Protein AF-A0A921MCL2-F1 (afdb_monomer_lite)

Sequence (283 aa):
MIARWPIHPRPIPGEALTSWLHRIADGYGITVDDLAFDIGYSLDGDADLDLAPPEGLIEQLAIRTGVSSDRIHGMSISGYTPWLLDDVEPGPDAFSTYVRQLTVLLPERNRRRRTVSSWRAWVPTAAVRHHRACPQCVRDSASPHPYLVVWSLPLMLSCPVHHCWLEHHDGPPGHYYAWRDPSSGPEIQRASLAIRRMDDRTWQALTAGVVDLPRHRIHAGTWFRLLRTVVDELGATMSECGAAQRLTREVWQRAGWLCCKDWRQSEVGCRSAPIRRLLRNGG

pLDDT: mean 83.38, std 16.29, range [31.81, 97.75]

Radius of gyration: 20.8 Å; chains: 1; bounding box: 45×36×76 Å

Foldseek 3Di:
DQEADPAQDDDDQQFALLLRLQVSQVVVVHHSQVVQVVLPDHDDPPDPSQAPNPPCSLVSNCVRHVDDSLRSLLNHNQSCPPQQWVHSWDDQCRVVVLQQPDADQAPSVLADDDTDPRATRQQADPVPFFQWDQPVQPVVDDALTTFGSCSSGPQAQADLVPQFGTFTADDDRSDGDGTPCCPPDPDGHHDDPVRNVSRNQLSCCSRVQWGDDPVDIDGSSVSSNVVSNVLSLLLDDCSSSVVSSVVSQVVCVVVVAHDPVVVPPDPDDHPCPVVNVVSVNHD

Structure (mmCIF, N/CA/C/O backbone):
data_AF-A0A921MCL2-F1
#
_entry.id   AF-A0A921MCL2-F1
#
loop_
_atom_site.group_PDB
_atom_site.id
_atom_site.type_symbol
_atom_site.label_atom_id
_atom_site.label_alt_id
_atom_site.label_comp_id
_atom_site.label_asym_id
_atom_site.label_entity_id
_atom_site.label_seq_id
_atom_site.pdbx_PDB_ins_code
_atom_site.Cartn_x
_atom_site.Cartn_y
_atom_site.Cartn_z
_atom_site.occupancy
_atom_site.B_iso_or_equiv
_atom_site.auth_seq_id
_atom_site.auth_comp_id
_atom_site.auth_asym_id
_atom_site.auth_atom_id
_atom_site.pdbx_PDB_model_num
ATOM 1 N N . MET A 1 1 ? 7.096 5.517 -34.891 1.00 50.97 1 MET A N 1
ATOM 2 C CA . MET A 1 1 ? 6.755 4.279 -34.158 1.00 50.97 1 MET A CA 1
ATOM 3 C C . MET A 1 1 ? 7.403 4.371 -32.794 1.00 50.97 1 MET A C 1
ATOM 5 O O . MET A 1 1 ? 8.622 4.450 -32.744 1.00 50.97 1 MET A O 1
ATOM 9 N N . ILE A 1 2 ? 6.621 4.425 -31.715 1.00 65.94 2 ILE A N 1
ATOM 10 C CA . ILE A 1 2 ? 7.183 4.322 -30.364 1.00 65.94 2 ILE A CA 1
ATOM 11 C C . ILE A 1 2 ? 7.495 2.840 -30.156 1.00 65.94 2 ILE A C 1
ATOM 13 O O . ILE A 1 2 ? 6.587 2.013 -30.110 1.00 65.94 2 ILE A O 1
ATOM 17 N N . ALA A 1 3 ? 8.781 2.491 -30.153 1.00 84.56 3 ALA A N 1
ATOM 18 C CA . ALA A 1 3 ? 9.209 1.121 -29.902 1.00 84.56 3 ALA A CA 1
ATOM 19 C C . ALA A 1 3 ? 8.937 0.752 -28.437 1.00 84.56 3 ALA A C 1
ATOM 21 O O . ALA A 1 3 ? 8.917 1.620 -27.568 1.00 84.56 3 ALA A O 1
ATOM 22 N N . ARG A 1 4 ? 8.741 -0.531 -28.143 1.00 92.62 4 ARG A N 1
ATOM 23 C CA . ARG A 1 4 ? 8.785 -0.990 -26.752 1.00 92.62 4 ARG A CA 1
ATOM 24 C C . ARG A 1 4 ? 10.233 -1.020 -26.279 1.00 92.62 4 ARG A C 1
ATOM 26 O O . ARG A 1 4 ? 11.137 -1.257 -27.081 1.00 92.62 4 ARG A O 1
ATOM 33 N N . TRP A 1 5 ? 10.440 -0.809 -24.988 1.00 94.56 5 TRP A N 1
ATOM 34 C CA . TRP A 1 5 ? 11.722 -1.068 -24.344 1.00 94.56 5 TRP A CA 1
ATOM 35 C C . TRP A 1 5 ? 12.113 -2.539 -24.555 1.00 94.56 5 TRP A C 1
ATOM 37 O O . TRP A 1 5 ? 11.278 -3.404 -24.317 1.00 94.56 5 TRP A O 1
ATOM 47 N N . PRO A 1 6 ? 13.325 -2.880 -25.024 1.00 92.62 6 PRO A N 1
ATOM 48 C CA . PRO A 1 6 ? 13.706 -4.283 -25.230 1.00 92.62 6 PRO A CA 1
ATOM 49 C C . PRO A 1 6 ? 13.736 -5.114 -23.939 1.00 92.62 6 PRO A C 1
ATOM 51 O O . PRO A 1 6 ? 13.285 -6.256 -23.915 1.00 92.62 6 PRO A O 1
ATOM 54 N N . ILE A 1 7 ? 14.233 -4.519 -22.857 1.00 93.56 7 ILE A N 1
ATOM 55 C CA . ILE A 1 7 ? 14.335 -5.101 -21.520 1.00 93.56 7 ILE A CA 1
ATOM 56 C C . ILE A 1 7 ? 13.265 -4.454 -20.637 1.00 93.56 7 ILE A C 1
ATOM 58 O O . ILE A 1 7 ? 13.282 -3.252 -20.392 1.00 93.56 7 ILE A O 1
ATOM 62 N N . HIS A 1 8 ? 12.288 -5.246 -20.206 1.00 94.56 8 HIS A N 1
ATOM 63 C CA . HIS A 1 8 ? 11.255 -4.835 -19.253 1.00 94.56 8 HIS A CA 1
ATOM 64 C C . HIS A 1 8 ? 10.727 -6.088 -18.534 1.00 94.56 8 HIS A C 1
ATOM 66 O O . HIS A 1 8 ? 9.849 -6.783 -19.055 1.00 94.56 8 HIS A O 1
ATOM 72 N N . PRO A 1 9 ? 11.278 -6.461 -17.365 1.00 94.25 9 PRO A N 1
ATOM 73 C CA . PRO A 1 9 ? 10.769 -7.607 -16.621 1.00 94.25 9 PRO A CA 1
ATOM 74 C C . PRO A 1 9 ? 9.280 -7.437 -16.292 1.00 94.25 9 PRO A C 1
ATOM 76 O O . PRO A 1 9 ? 8.793 -6.326 -16.087 1.00 94.25 9 PRO A O 1
ATOM 79 N N . ARG A 1 10 ? 8.534 -8.545 -16.213 1.00 95.25 10 ARG A N 1
ATOM 80 C CA . ARG A 1 10 ? 7.111 -8.485 -15.843 1.00 95.25 10 ARG A CA 1
ATOM 81 C C . ARG A 1 10 ? 6.944 -7.990 -14.394 1.00 95.25 10 ARG A C 1
ATOM 83 O O . ARG A 1 10 ? 7.690 -8.463 -13.526 1.00 95.25 10 ARG A O 1
ATOM 90 N N . PRO A 1 11 ? 5.943 -7.131 -14.115 1.00 95.81 11 PRO A N 1
ATOM 91 C CA . PRO A 1 11 ? 5.619 -6.737 -12.749 1.00 95.81 11 PRO A CA 1
ATOM 92 C C . PRO A 1 11 ? 5.170 -7.924 -11.895 1.00 95.81 11 PRO A C 1
ATOM 94 O O . PRO A 1 11 ? 4.303 -8.709 -12.303 1.00 95.81 11 PRO A O 1
ATOM 97 N N . ILE A 1 12 ? 5.685 -8.013 -10.675 1.00 93.38 12 ILE A N 1
ATOM 98 C CA . ILE A 1 12 ? 5.298 -9.014 -9.675 1.00 93.38 12 ILE A CA 1
ATOM 99 C C . ILE A 1 12 ? 3.954 -8.607 -9.028 1.00 93.38 12 ILE A C 1
ATOM 101 O O . ILE A 1 12 ? 3.648 -7.420 -8.916 1.00 93.38 12 ILE A O 1
ATOM 105 N N . PRO A 1 13 ? 3.062 -9.550 -8.650 1.00 91.69 13 PRO A N 1
ATOM 106 C CA . PRO A 1 13 ? 1.820 -9.228 -7.937 1.00 91.69 13 PRO A CA 1
ATOM 107 C C . PRO A 1 13 ? 2.036 -8.372 -6.683 1.00 91.69 13 PRO A C 1
ATOM 109 O O . PRO A 1 13 ? 2.686 -8.809 -5.741 1.00 91.69 13 PRO A O 1
ATOM 112 N N . GLY A 1 14 ? 1.458 -7.166 -6.688 1.00 91.81 14 GLY A N 1
ATOM 113 C CA . GLY A 1 14 ? 1.555 -6.187 -5.601 1.00 91.81 14 GLY A CA 1
ATOM 114 C C . GLY A 1 14 ? 2.895 -5.456 -5.508 1.00 91.81 14 GLY A C 1
ATOM 115 O O . GLY A 1 14 ? 3.131 -4.788 -4.505 1.00 91.81 14 GLY A O 1
ATOM 116 N N . GLU A 1 15 ? 3.774 -5.607 -6.502 1.00 94.81 15 GLU A N 1
ATOM 117 C CA . GLU A 1 15 ? 5.038 -4.871 -6.585 1.00 94.81 15 GLU A CA 1
ATOM 118 C C . GLU A 1 15 ? 4.795 -3.361 -6.597 1.00 94.81 15 GLU A C 1
ATOM 120 O O . GLU A 1 15 ? 3.836 -2.892 -7.205 1.00 94.81 15 GLU A O 1
ATOM 125 N N . ALA A 1 16 ? 5.655 -2.619 -5.907 1.00 95.38 16 ALA A N 1
ATOM 126 C CA . ALA A 1 16 ? 5.655 -1.165 -5.920 1.00 95.38 16 ALA A CA 1
ATOM 127 C C . ALA A 1 16 ? 6.149 -0.626 -7.270 1.00 95.38 16 ALA A C 1
ATOM 129 O O . ALA A 1 16 ? 7.005 -1.242 -7.916 1.00 95.38 16 ALA A O 1
ATOM 130 N N . LEU A 1 17 ? 5.631 0.529 -7.692 1.00 95.94 17 LEU A N 1
ATOM 131 C CA . LEU A 1 17 ? 5.990 1.132 -8.972 1.00 95.94 17 LEU A CA 1
ATOM 132 C C . LEU A 1 17 ? 7.488 1.440 -9.037 1.00 95.94 17 LEU A C 1
ATOM 134 O O . LEU A 1 17 ? 8.147 1.038 -9.996 1.00 95.94 17 LEU A O 1
ATOM 138 N N . THR A 1 18 ? 8.041 2.065 -7.997 1.00 93.69 18 THR A N 1
ATOM 139 C CA . THR A 1 18 ? 9.481 2.361 -7.911 1.00 93.69 18 THR A CA 1
ATOM 140 C C . THR A 1 18 ? 10.325 1.091 -7.996 1.00 93.69 18 THR A C 1
ATOM 142 O O . THR A 1 18 ? 11.309 1.046 -8.729 1.00 93.69 18 THR A O 1
ATOM 145 N N . SER A 1 19 ? 9.914 0.022 -7.306 1.00 94.44 19 SER A N 1
ATOM 146 C CA . SER A 1 19 ? 10.619 -1.264 -7.294 1.00 94.44 19 SER A CA 1
ATOM 147 C C . SER A 1 19 ? 10.692 -1.893 -8.682 1.00 94.44 19 SER A C 1
ATOM 149 O O . SER A 1 19 ? 11.757 -2.350 -9.103 1.00 94.44 19 SER A O 1
ATOM 151 N N . TRP A 1 20 ? 9.586 -1.868 -9.425 1.00 96.00 20 TRP A N 1
ATOM 152 C CA . TRP A 1 20 ? 9.563 -2.369 -10.793 1.00 96.00 20 TRP A CA 1
ATOM 153 C C . TRP A 1 20 ? 10.397 -1.509 -11.744 1.00 96.00 20 TRP A C 1
ATOM 155 O O . TRP A 1 20 ? 11.153 -2.056 -12.548 1.00 96.00 20 TRP A O 1
ATOM 165 N N . LEU A 1 21 ? 10.319 -0.179 -11.623 1.00 95.00 21 LEU A N 1
ATOM 166 C CA . LEU A 1 21 ? 11.136 0.737 -12.421 1.00 95.00 21 LEU A CA 1
ATOM 167 C C . LEU A 1 21 ? 12.629 0.544 -12.146 1.00 95.00 21 LEU A C 1
ATOM 169 O O . LEU A 1 21 ? 13.407 0.492 -13.093 1.00 95.00 21 LEU A O 1
ATOM 173 N N . HIS A 1 22 ? 13.030 0.331 -10.891 1.00 93.88 22 HIS A N 1
ATOM 174 C CA . HIS A 1 22 ? 14.411 -0.011 -10.551 1.00 93.88 22 HIS A CA 1
ATOM 175 C C . HIS A 1 22 ? 14.874 -1.306 -11.224 1.00 93.88 22 HIS A C 1
ATOM 177 O O . HIS A 1 22 ? 15.982 -1.348 -11.747 1.00 93.88 22 HIS A O 1
ATOM 183 N N . ARG A 1 23 ? 14.032 -2.345 -11.279 1.00 94.38 23 ARG A N 1
ATOM 184 C CA . ARG A 1 23 ? 14.361 -3.600 -11.984 1.00 94.38 23 ARG A CA 1
ATOM 185 C C . ARG A 1 23 ? 14.471 -3.426 -13.500 1.00 94.38 23 ARG A C 1
ATOM 187 O O . ARG A 1 23 ? 15.236 -4.146 -14.135 1.00 94.38 23 ARG A O 1
ATOM 194 N N . ILE A 1 24 ? 13.701 -2.513 -14.094 1.00 95.31 24 ILE A N 1
ATOM 195 C CA . ILE A 1 24 ? 13.864 -2.154 -15.510 1.00 95.31 24 ILE A CA 1
ATOM 196 C C . ILE A 1 24 ? 15.189 -1.408 -15.698 1.00 95.31 24 ILE A C 1
ATOM 198 O O . ILE A 1 24 ? 15.962 -1.775 -16.578 1.00 95.31 24 ILE A O 1
ATOM 202 N N . ALA A 1 25 ? 15.452 -0.398 -14.866 1.00 94.50 25 ALA A N 1
ATOM 203 C CA . ALA A 1 25 ? 16.621 0.475 -14.961 1.00 94.50 25 ALA A CA 1
ATOM 204 C C . ALA A 1 25 ? 17.929 -0.313 -14.803 1.00 94.50 25 ALA A C 1
ATOM 206 O O . ALA A 1 25 ? 18.846 -0.160 -15.609 1.00 94.50 25 ALA A O 1
ATOM 207 N N . ASP A 1 26 ? 17.957 -1.239 -13.842 1.00 93.88 26 ASP A N 1
ATOM 208 C CA . ASP A 1 26 ? 19.056 -2.181 -13.618 1.00 93.88 26 ASP A CA 1
ATOM 209 C C . ASP A 1 26 ? 19.367 -3.013 -14.873 1.00 93.88 26 ASP A C 1
ATOM 211 O O . ASP A 1 26 ? 20.523 -3.141 -15.267 1.00 93.88 26 ASP A O 1
ATOM 215 N N . GLY A 1 27 ? 18.334 -3.465 -15.595 1.00 94.19 27 GLY A N 1
ATOM 216 C CA . GLY A 1 27 ? 18.492 -4.190 -16.858 1.00 94.19 27 GLY A CA 1
ATOM 217 C C . GLY A 1 27 ? 19.184 -3.394 -17.974 1.00 94.19 27 GLY A C 1
ATOM 218 O O . GLY A 1 27 ? 19.727 -3.997 -18.899 1.00 94.19 27 GLY A O 1
ATOM 219 N N . TYR A 1 28 ? 19.191 -2.062 -17.887 1.00 95.06 28 TYR A N 1
ATOM 220 C CA . TYR A 1 28 ? 19.900 -1.169 -18.809 1.00 95.06 28 TYR A CA 1
ATOM 221 C C . TYR A 1 28 ? 21.177 -0.560 -18.217 1.00 95.06 28 TYR A C 1
ATOM 223 O O . TYR A 1 28 ? 21.919 0.092 -18.950 1.00 95.06 28 TYR A O 1
ATOM 231 N N . GLY A 1 29 ? 21.444 -0.745 -16.920 1.00 94.94 29 GLY A N 1
ATOM 232 C CA . GLY A 1 29 ? 22.536 -0.066 -16.220 1.00 94.94 29 GLY A CA 1
ATOM 233 C C . GLY A 1 29 ? 22.344 1.452 -1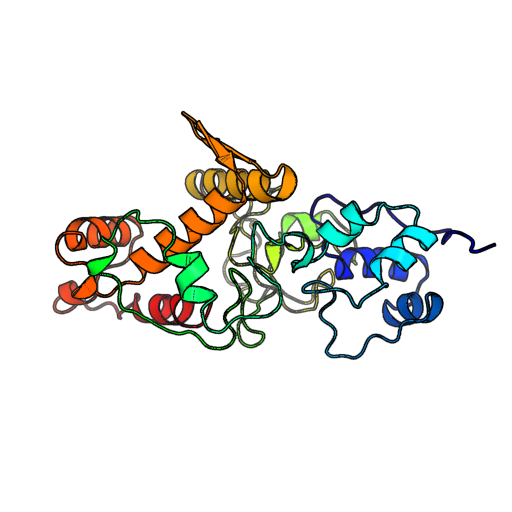6.102 1.00 94.94 29 GLY A C 1
ATOM 234 O O . GLY A 1 29 ? 23.328 2.188 -16.127 1.00 94.94 29 GLY A O 1
ATOM 235 N N . ILE A 1 30 ? 21.094 1.917 -16.011 1.00 95.06 30 ILE A N 1
ATOM 236 C CA . ILE A 1 30 ? 20.725 3.339 -15.876 1.00 95.06 30 ILE A CA 1
ATOM 237 C C . ILE A 1 30 ? 19.901 3.570 -14.605 1.00 95.06 30 ILE A C 1
ATOM 239 O O . ILE A 1 30 ? 19.614 2.633 -13.857 1.00 95.06 30 ILE A O 1
ATOM 243 N N . THR A 1 31 ? 19.513 4.816 -14.344 1.00 92.75 31 THR A N 1
ATOM 244 C CA . THR A 1 31 ? 18.659 5.176 -13.205 1.00 92.75 31 THR A CA 1
ATOM 245 C C . THR A 1 31 ? 17.171 5.218 -13.576 1.00 92.75 31 THR A C 1
ATOM 247 O O . THR A 1 31 ? 16.788 5.185 -14.747 1.00 92.75 31 THR A O 1
ATOM 250 N N . VAL A 1 32 ? 16.301 5.293 -12.564 1.00 92.25 32 VAL A N 1
ATOM 251 C CA . VAL A 1 32 ? 14.858 5.510 -12.779 1.00 92.25 32 VAL A CA 1
ATOM 252 C C . VAL A 1 32 ? 14.596 6.893 -13.382 1.00 92.25 32 VAL A C 1
ATOM 254 O O . VAL A 1 32 ? 13.700 7.019 -14.214 1.00 92.25 32 VAL A O 1
ATOM 257 N N . ASP A 1 33 ? 15.406 7.894 -13.036 1.00 92.44 33 ASP A N 1
ATOM 258 C CA . ASP A 1 33 ? 15.309 9.238 -13.610 1.00 92.44 33 ASP A CA 1
ATOM 259 C C . ASP A 1 33 ? 15.627 9.223 -15.110 1.00 92.44 33 ASP A C 1
ATOM 261 O O . ASP A 1 33 ? 14.908 9.839 -15.894 1.00 92.44 33 ASP A O 1
ATOM 265 N N . ASP A 1 34 ? 16.628 8.442 -15.534 1.00 94.12 34 ASP A N 1
ATOM 266 C CA . ASP A 1 34 ? 16.947 8.257 -16.956 1.00 94.12 34 ASP A CA 1
ATOM 267 C C . ASP A 1 34 ? 15.787 7.590 -17.716 1.00 94.12 34 ASP A C 1
ATOM 269 O O . ASP A 1 34 ? 15.444 8.003 -18.827 1.00 94.12 34 ASP A O 1
ATOM 273 N N . LEU A 1 35 ? 15.144 6.577 -17.114 1.00 93.94 35 LEU A N 1
ATOM 274 C CA . LEU A 1 35 ? 13.952 5.945 -17.692 1.00 93.94 35 LEU A CA 1
ATOM 275 C C . LEU A 1 35 ? 12.785 6.925 -17.810 1.00 93.94 35 LEU A C 1
ATOM 277 O O . LEU A 1 35 ? 12.101 6.930 -18.833 1.00 93.94 35 LEU A O 1
ATOM 281 N N . ALA A 1 36 ? 12.537 7.724 -16.771 1.00 93.62 36 ALA A N 1
ATOM 282 C CA . ALA A 1 36 ? 11.481 8.729 -16.775 1.00 93.62 36 ALA A CA 1
ATOM 283 C C . ALA A 1 36 ? 11.745 9.795 -17.847 1.00 93.62 36 ALA A C 1
ATOM 285 O O . ALA A 1 36 ? 10.837 10.154 -18.600 1.00 93.62 36 ALA A O 1
ATOM 286 N N . PHE A 1 37 ? 13.000 10.224 -17.986 1.00 93.38 37 PHE A N 1
ATOM 287 C CA . PHE A 1 37 ? 13.411 11.195 -18.992 1.00 93.38 37 PHE A CA 1
ATOM 288 C C . PHE A 1 37 ? 13.179 10.689 -20.423 1.00 93.38 37 PHE A C 1
ATOM 290 O O . PHE A 1 37 ? 12.660 11.434 -21.255 1.00 93.38 37 PHE A O 1
ATOM 297 N N . ASP A 1 38 ? 13.467 9.412 -20.707 1.00 92.19 38 ASP A N 1
ATOM 298 C CA . ASP A 1 38 ? 13.208 8.778 -22.016 1.00 92.19 38 ASP A CA 1
ATOM 299 C C . ASP A 1 38 ? 11.723 8.817 -22.426 1.00 92.19 38 ASP A C 1
ATOM 301 O O . ASP A 1 38 ? 11.401 8.851 -23.616 1.00 92.19 38 ASP A O 1
ATOM 305 N N . ILE A 1 39 ? 10.810 8.863 -21.453 1.00 92.81 39 ILE A N 1
ATOM 306 C CA . ILE A 1 39 ? 9.362 8.977 -21.686 1.00 92.81 39 ILE A CA 1
ATOM 307 C C . ILE A 1 39 ? 8.816 10.393 -21.479 1.00 92.81 39 ILE A C 1
ATOM 309 O O . ILE A 1 39 ? 7.600 10.581 -21.465 1.00 92.81 39 ILE A O 1
ATOM 313 N N . GLY A 1 40 ? 9.698 11.391 -21.373 1.00 91.56 40 GLY A N 1
ATOM 314 C CA . GLY A 1 40 ? 9.339 12.808 -21.308 1.00 91.56 40 GLY A CA 1
ATOM 315 C C . GLY A 1 40 ? 8.973 13.320 -19.914 1.00 91.56 40 GLY A C 1
ATOM 316 O O . GLY A 1 40 ? 8.354 14.377 -19.810 1.00 91.56 40 GLY A O 1
ATOM 317 N N . TYR A 1 41 ? 9.347 12.601 -18.856 1.00 92.00 41 TYR A N 1
ATOM 318 C CA . TYR A 1 41 ? 9.112 12.995 -17.469 1.00 92.00 41 TYR A CA 1
ATOM 319 C C . TYR A 1 41 ? 10.419 13.385 -16.784 1.00 92.00 41 TYR A C 1
ATOM 321 O O . TYR A 1 41 ? 11.448 12.743 -16.957 1.00 92.00 41 TYR A O 1
ATOM 329 N N . SER A 1 42 ? 10.360 14.422 -15.956 1.00 88.56 42 SER A N 1
ATOM 330 C CA . SER A 1 42 ? 11.407 14.724 -14.984 1.00 88.56 42 SER A CA 1
ATOM 331 C C . SER A 1 42 ? 10.828 14.425 -13.615 1.00 88.56 42 SER A C 1
ATOM 333 O O . SER A 1 42 ? 9.891 15.105 -13.202 1.00 88.56 42 SER A O 1
ATOM 335 N N . LEU A 1 43 ? 11.356 13.409 -12.939 1.00 84.75 43 LEU A N 1
ATOM 336 C CA . LEU A 1 43 ? 10.992 13.144 -11.555 1.00 84.75 43 LEU A CA 1
ATOM 337 C C . LEU A 1 43 ? 11.672 14.202 -10.689 1.00 84.75 43 LEU A C 1
ATOM 339 O O . LEU A 1 43 ? 12.895 14.317 -10.648 1.00 84.75 43 LEU A O 1
ATOM 343 N N . ASP A 1 44 ? 10.873 15.041 -10.055 1.00 76.19 44 ASP A N 1
ATOM 344 C CA . ASP A 1 44 ? 11.311 15.872 -8.952 1.00 76.19 44 ASP A CA 1
ATOM 345 C C . ASP A 1 44 ? 11.587 14.994 -7.723 1.00 76.19 44 ASP A C 1
ATOM 347 O O . ASP A 1 44 ? 10.953 13.961 -7.516 1.00 76.19 44 ASP A O 1
ATOM 351 N N . GLY A 1 45 ? 12.543 15.397 -6.880 1.00 67.56 45 GLY A N 1
ATOM 352 C CA . GLY A 1 45 ? 12.938 14.618 -5.695 1.00 67.56 45 GLY A CA 1
ATOM 353 C C . GLY A 1 45 ? 11.813 14.391 -4.673 1.00 67.56 45 GLY A C 1
ATOM 354 O O . GLY A 1 45 ? 11.957 13.545 -3.793 1.00 67.56 45 GLY A O 1
ATOM 355 N N . ASP A 1 46 ? 10.700 15.118 -4.806 1.00 68.44 46 ASP A N 1
ATOM 356 C CA . ASP A 1 46 ? 9.508 15.008 -3.964 1.00 68.44 46 ASP A CA 1
ATOM 357 C C . ASP A 1 46 ? 8.423 14.080 -4.560 1.00 68.44 46 ASP A C 1
ATOM 359 O O . ASP A 1 46 ? 7.427 13.795 -3.887 1.00 68.44 46 ASP A O 1
ATOM 363 N N . ALA A 1 47 ? 8.593 13.578 -5.793 1.00 80.81 47 ALA A N 1
ATOM 364 C CA . ALA A 1 47 ? 7.629 12.686 -6.438 1.00 80.81 47 ALA A CA 1
ATOM 365 C C . ALA A 1 47 ? 7.630 11.287 -5.806 1.00 80.81 47 ALA A C 1
ATOM 367 O O . ALA A 1 47 ? 8.449 10.419 -6.115 1.00 80.81 47 ALA A O 1
ATOM 368 N N . ASP A 1 48 ? 6.642 11.029 -4.954 1.00 89.12 48 ASP A N 1
ATOM 369 C CA . ASP A 1 48 ? 6.383 9.700 -4.406 1.00 89.12 48 ASP A CA 1
ATOM 370 C C . ASP A 1 48 ? 5.573 8.857 -5.407 1.00 89.12 48 ASP A C 1
ATOM 372 O O . ASP A 1 48 ? 4.344 8.770 -5.333 1.00 89.12 48 ASP A O 1
ATOM 376 N N . LEU A 1 49 ? 6.279 8.227 -6.355 1.00 92.75 49 LEU A N 1
ATOM 377 C CA . LEU A 1 49 ? 5.690 7.347 -7.375 1.00 92.75 49 LEU A CA 1
ATOM 378 C C . LEU A 1 49 ? 4.886 6.183 -6.780 1.00 92.75 49 LEU A C 1
ATOM 380 O O . LEU A 1 49 ? 3.930 5.712 -7.398 1.00 92.75 49 LEU A O 1
ATOM 384 N N . ASP A 1 50 ? 5.253 5.718 -5.585 1.00 93.00 50 ASP A N 1
ATOM 385 C CA . ASP A 1 50 ? 4.524 4.650 -4.903 1.00 93.00 50 ASP A CA 1
ATOM 386 C C . ASP A 1 50 ? 3.259 5.169 -4.216 1.00 93.00 50 ASP A C 1
ATOM 388 O O . ASP A 1 50 ? 2.345 4.386 -3.970 1.00 93.00 50 ASP A O 1
ATOM 392 N N . LEU A 1 51 ? 3.157 6.471 -3.931 1.00 92.25 51 LEU A N 1
ATOM 393 C CA . LEU A 1 51 ? 1.923 7.097 -3.462 1.00 92.25 51 LEU A CA 1
ATOM 394 C C . LEU A 1 51 ? 0.982 7.411 -4.622 1.00 92.25 51 LEU A C 1
ATOM 396 O O . LEU A 1 51 ? -0.140 6.904 -4.648 1.00 92.25 51 LEU A O 1
ATOM 400 N N . ALA A 1 52 ? 1.427 8.253 -5.551 1.00 93.25 52 ALA A N 1
ATOM 401 C CA . ALA A 1 52 ? 0.619 8.757 -6.652 1.00 93.25 52 ALA A CA 1
ATOM 402 C C . ALA A 1 52 ? 1.525 9.146 -7.833 1.00 93.25 52 ALA A C 1
ATOM 404 O O . ALA A 1 52 ? 2.187 10.183 -7.780 1.00 93.25 52 ALA A O 1
ATOM 405 N N . PRO A 1 53 ? 1.570 8.327 -8.898 1.00 94.25 53 PRO A N 1
ATOM 406 C CA . PRO A 1 53 ? 2.345 8.635 -10.091 1.00 94.25 53 PRO A CA 1
ATOM 407 C C . PRO A 1 53 ? 1.851 9.934 -10.754 1.00 94.25 53 PRO A C 1
ATOM 409 O O . PRO A 1 53 ? 0.638 10.161 -10.781 1.00 94.25 53 PRO A O 1
ATOM 412 N N . PRO A 1 54 ? 2.749 10.758 -11.329 1.00 93.56 54 PRO A N 1
ATOM 413 C CA . PRO A 1 54 ? 2.372 11.921 -12.125 1.00 93.56 54 PRO A CA 1
ATOM 414 C C . PRO A 1 54 ? 1.379 11.588 -13.243 1.00 93.56 54 PRO A C 1
ATOM 416 O O . PRO A 1 54 ? 1.417 10.504 -13.833 1.00 93.56 54 PRO A O 1
ATOM 419 N N . GLU A 1 55 ? 0.517 12.550 -13.571 1.00 92.19 55 GLU A N 1
ATOM 420 C CA . GLU A 1 55 ? -0.479 12.403 -14.633 1.00 92.19 55 GLU A CA 1
ATOM 421 C C . GLU A 1 55 ? 0.179 12.018 -15.971 1.00 92.19 55 GLU A C 1
ATOM 423 O O . GLU A 1 55 ? 1.208 12.571 -16.372 1.00 92.19 55 GLU A O 1
ATOM 428 N N . GLY A 1 56 ? -0.397 11.033 -16.662 1.00 94.19 56 GLY A N 1
ATOM 429 C CA . GLY A 1 56 ? 0.104 10.528 -17.942 1.00 94.19 56 GLY A CA 1
ATOM 430 C C . GLY A 1 56 ? 1.275 9.534 -17.845 1.00 94.19 56 GLY A C 1
ATOM 431 O O . GLY A 1 56 ? 1.578 8.857 -18.834 1.00 94.19 56 GLY A O 1
ATOM 432 N N . LEU A 1 57 ? 1.955 9.427 -16.689 1.00 95.81 57 LEU A N 1
ATOM 433 C CA . LEU A 1 57 ? 3.154 8.586 -16.553 1.00 95.81 57 LEU A CA 1
ATOM 434 C C . LEU A 1 57 ? 2.808 7.108 -16.761 1.00 95.81 57 LEU A C 1
ATOM 436 O O . LEU A 1 57 ? 3.530 6.376 -17.439 1.00 95.81 57 LEU A O 1
ATOM 440 N N . ILE A 1 58 ? 1.677 6.673 -16.203 1.00 97.00 58 ILE A N 1
ATOM 441 C CA . ILE A 1 58 ? 1.180 5.298 -16.308 1.00 97.00 58 ILE A CA 1
ATOM 442 C C . ILE A 1 58 ? 0.914 4.931 -17.769 1.00 97.00 58 ILE A C 1
ATOM 444 O O . ILE A 1 58 ? 1.291 3.846 -18.210 1.00 97.00 58 ILE A O 1
ATOM 448 N N . GLU A 1 59 ? 0.304 5.833 -18.534 1.00 96.81 59 GLU A N 1
ATOM 449 C CA . GLU A 1 59 ? 0.002 5.644 -19.948 1.00 96.81 59 GLU A CA 1
ATOM 450 C C . GLU A 1 59 ? 1.285 5.512 -20.773 1.00 96.81 59 GLU A C 1
ATOM 452 O O . GLU A 1 59 ? 1.386 4.616 -21.615 1.00 96.81 59 GLU A O 1
ATOM 457 N N . GLN A 1 60 ? 2.297 6.345 -20.506 1.00 96.69 60 GLN A N 1
ATOM 458 C CA . GLN A 1 60 ? 3.588 6.227 -21.189 1.00 96.69 60 GLN A CA 1
ATOM 459 C C . GLN A 1 60 ? 4.307 4.922 -20.839 1.00 96.69 60 GLN A C 1
ATOM 461 O O . GLN A 1 60 ? 4.802 4.229 -21.734 1.00 96.69 60 GLN A O 1
ATOM 466 N N . LEU A 1 61 ? 4.310 4.526 -19.564 1.00 97.00 61 LEU A N 1
ATOM 467 C CA . LEU A 1 61 ? 4.867 3.240 -19.143 1.00 97.00 61 LEU A CA 1
ATOM 468 C C . LEU A 1 61 ? 4.126 2.069 -19.800 1.00 97.00 61 LEU A C 1
ATOM 470 O O . LEU A 1 61 ? 4.768 1.121 -20.264 1.00 97.00 61 LEU A O 1
ATOM 474 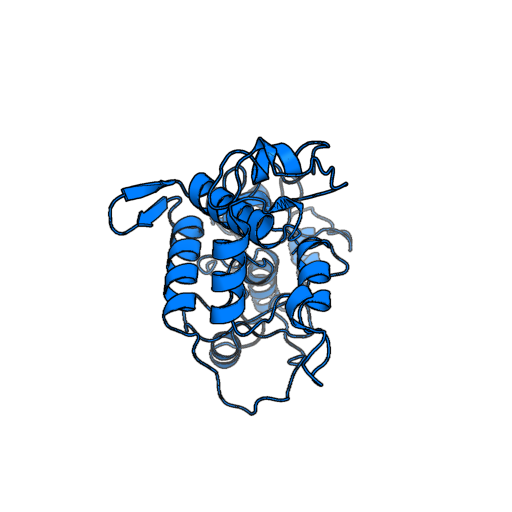N N . ALA A 1 62 ? 2.799 2.141 -19.919 1.00 97.31 62 ALA A N 1
ATOM 475 C CA . ALA A 1 62 ? 1.998 1.133 -20.606 1.00 97.31 62 ALA A CA 1
ATOM 476 C C . ALA A 1 62 ? 2.374 1.022 -22.092 1.00 97.31 62 ALA A C 1
ATOM 478 O O . ALA A 1 62 ? 2.540 -0.083 -22.613 1.00 97.31 62 ALA A O 1
ATOM 479 N N . ILE A 1 63 ? 2.598 2.153 -22.770 1.00 96.06 63 ILE A N 1
ATOM 480 C CA . ILE A 1 63 ? 3.055 2.185 -24.167 1.00 96.06 63 ILE A CA 1
ATOM 481 C C . ILE A 1 63 ? 4.444 1.543 -24.308 1.00 96.06 63 ILE A C 1
ATOM 483 O O . ILE A 1 63 ? 4.652 0.716 -25.204 1.00 96.06 63 ILE A O 1
ATOM 487 N N . ARG A 1 64 ? 5.396 1.886 -23.430 1.00 95.75 64 ARG A N 1
ATOM 488 C CA . ARG A 1 64 ? 6.792 1.419 -23.532 1.00 95.75 64 ARG A CA 1
ATOM 489 C C . ARG A 1 64 ? 6.996 -0.028 -23.115 1.00 95.75 64 ARG A C 1
ATOM 491 O O . ARG A 1 64 ? 7.897 -0.678 -23.641 1.00 95.75 64 ARG A O 1
ATOM 498 N N . THR A 1 65 ? 6.166 -0.547 -22.218 1.00 96.62 65 THR A N 1
ATOM 499 C CA . THR A 1 65 ? 6.324 -1.902 -21.662 1.00 96.62 65 THR A CA 1
ATOM 500 C C . THR A 1 65 ? 5.275 -2.891 -22.166 1.00 96.62 65 THR A C 1
ATOM 502 O O . THR A 1 65 ? 5.471 -4.100 -22.089 1.00 96.62 65 THR A O 1
ATOM 505 N N . GLY A 1 66 ? 4.146 -2.412 -22.694 1.00 96.25 66 GLY A N 1
ATOM 506 C CA . GLY A 1 66 ? 3.002 -3.251 -23.053 1.00 96.25 66 GLY A CA 1
ATOM 507 C C . GLY A 1 66 ? 2.240 -3.834 -21.855 1.00 96.25 66 GLY A C 1
ATOM 508 O O . GLY A 1 66 ? 1.352 -4.661 -22.062 1.00 96.25 66 GLY A O 1
ATOM 509 N N . VAL A 1 67 ? 2.574 -3.440 -20.622 1.00 97.62 67 VAL A N 1
ATOM 510 C CA . VAL A 1 67 ? 1.793 -3.748 -19.415 1.00 97.62 67 VAL A CA 1
ATOM 511 C C . VAL A 1 67 ? 0.560 -2.837 -19.389 1.00 97.62 67 VAL A C 1
ATOM 513 O O . VAL A 1 67 ? 0.650 -1.676 -19.771 1.00 97.62 67 VAL A O 1
ATOM 516 N N . SER A 1 68 ? -0.606 -3.342 -18.974 1.00 97.44 68 SER A N 1
ATOM 517 C CA . SER A 1 68 ? -1.828 -2.525 -18.947 1.00 97.44 68 SER A CA 1
ATOM 518 C C . SER A 1 68 ? -1.747 -1.389 -17.924 1.00 97.44 68 SER A C 1
ATOM 520 O O . SER A 1 68 ? -1.187 -1.569 -16.841 1.00 97.44 68 SER A O 1
ATOM 522 N N . SER A 1 69 ? -2.383 -0.253 -18.230 1.00 97.62 69 SER A N 1
ATOM 523 C CA . SER A 1 69 ? -2.480 0.881 -17.304 1.00 97.62 69 SER A CA 1
ATOM 524 C C . SER A 1 69 ? -3.067 0.468 -15.956 1.00 97.62 69 SER A C 1
ATOM 526 O O . SER A 1 69 ? -2.489 0.811 -14.938 1.00 97.62 69 SER A O 1
ATOM 528 N N . ASP A 1 70 ? -4.118 -0.362 -15.923 1.00 95.50 70 ASP A N 1
ATOM 529 C CA . ASP A 1 70 ? -4.703 -0.868 -14.667 1.00 95.50 70 ASP A CA 1
ATOM 530 C C . ASP A 1 70 ? -3.688 -1.624 -13.805 1.00 95.50 70 ASP A C 1
ATOM 532 O O . ASP A 1 70 ? -3.670 -1.512 -12.578 1.00 95.50 70 ASP A O 1
ATOM 536 N N . ARG A 1 71 ? -2.816 -2.408 -14.451 1.00 96.19 71 ARG A N 1
ATOM 537 C CA . ARG A 1 71 ? -1.793 -3.177 -13.750 1.00 96.19 71 ARG A CA 1
ATOM 538 C C . ARG A 1 71 ? -0.717 -2.263 -13.180 1.00 96.19 71 ARG A C 1
ATOM 540 O O . ARG A 1 71 ? -0.315 -2.494 -12.047 1.00 96.19 71 ARG A O 1
ATOM 547 N N . ILE A 1 72 ? -0.269 -1.271 -13.947 1.00 97.75 72 ILE A N 1
ATOM 548 C CA . ILE A 1 72 ? 0.729 -0.288 -13.502 1.00 97.75 72 ILE A CA 1
ATOM 549 C C . ILE A 1 72 ? 0.131 0.613 -12.414 1.00 97.75 72 ILE A C 1
ATOM 551 O O . ILE A 1 72 ? 0.780 0.873 -11.408 1.00 97.75 72 ILE A O 1
ATOM 555 N N . HIS A 1 73 ? -1.130 1.019 -12.558 1.00 95.62 73 HIS A N 1
ATOM 556 C CA . HIS A 1 73 ? -1.851 1.806 -11.564 1.00 95.62 73 HIS A CA 1
ATOM 557 C C . HIS A 1 73 ? -1.952 1.061 -10.228 1.00 95.62 73 HIS A C 1
ATOM 559 O O . HIS A 1 73 ? -1.667 1.637 -9.187 1.00 95.62 73 HIS A O 1
ATOM 565 N N . GLY A 1 74 ? -2.231 -0.248 -10.235 1.00 95.44 74 GLY A N 1
ATOM 566 C CA . GLY A 1 74 ? -2.239 -1.083 -9.023 1.00 95.44 74 GLY A CA 1
ATOM 567 C C . GLY A 1 74 ? -0.881 -1.260 -8.316 1.00 95.44 74 GLY A C 1
ATOM 568 O O . GLY A 1 74 ? -0.811 -1.964 -7.304 1.00 95.44 74 GLY A O 1
ATOM 569 N N . MET A 1 75 ? 0.196 -0.663 -8.840 1.00 96.50 75 MET A N 1
ATOM 570 C CA . MET A 1 75 ? 1.541 -0.668 -8.248 1.00 96.50 75 MET A CA 1
ATOM 571 C C . MET A 1 75 ? 1.815 0.582 -7.396 1.00 96.50 75 MET A C 1
ATOM 573 O O . MET A 1 75 ? 2.842 0.640 -6.721 1.00 96.50 75 MET A O 1
ATOM 577 N N . SER A 1 76 ? 0.892 1.548 -7.371 1.00 95.62 76 SER A N 1
ATOM 578 C CA . SER A 1 76 ? 0.896 2.690 -6.452 1.00 95.62 76 SER A CA 1
ATOM 579 C C . SER A 1 76 ? -0.268 2.619 -5.457 1.00 95.62 76 SER A C 1
ATOM 581 O O . SER A 1 76 ? -1.238 1.883 -5.642 1.00 95.62 76 SER A O 1
ATOM 583 N N . ILE A 1 77 ? -0.195 3.404 -4.381 1.00 94.38 77 ILE A N 1
ATOM 584 C CA . ILE A 1 77 ? -1.250 3.530 -3.370 1.00 94.38 77 ILE A CA 1
ATOM 585 C C . ILE A 1 77 ? -2.516 4.137 -3.991 1.00 94.38 77 ILE A C 1
ATOM 587 O O . ILE A 1 77 ? -3.611 3.647 -3.713 1.00 94.38 77 ILE A O 1
ATOM 591 N N . SER A 1 78 ? -2.382 5.136 -4.872 1.00 94.69 78 SER A N 1
ATOM 592 C CA . SER A 1 78 ? -3.497 5.708 -5.644 1.00 94.69 78 SER A CA 1
ATOM 593 C C . SER A 1 78 ? -4.260 4.649 -6.450 1.00 94.69 78 SER A C 1
ATOM 595 O O . SER A 1 78 ? -5.474 4.761 -6.616 1.00 94.69 78 SER A O 1
ATOM 597 N N . GLY A 1 79 ? -3.569 3.571 -6.842 1.00 94.56 79 GLY A N 1
ATOM 598 C CA . GLY A 1 79 ? -4.115 2.357 -7.445 1.00 94.56 79 GLY A CA 1
ATOM 599 C C . GLY A 1 79 ? -5.270 1.707 -6.694 1.00 94.56 79 GLY A C 1
ATOM 600 O O . GLY A 1 79 ? -6.087 1.009 -7.292 1.00 94.56 79 GLY A O 1
ATOM 601 N N . TYR A 1 80 ? -5.344 1.933 -5.382 1.00 93.56 80 TYR A N 1
ATOM 602 C CA . TYR A 1 80 ? -6.320 1.311 -4.494 1.00 93.56 80 TYR A CA 1
ATOM 603 C C . TYR A 1 80 ? -7.483 2.243 -4.115 1.00 93.56 80 TYR A C 1
ATOM 605 O O . TYR A 1 80 ? -8.318 1.872 -3.282 1.00 93.56 80 TYR A O 1
ATOM 613 N N . THR A 1 81 ? -7.576 3.432 -4.712 1.00 93.19 81 THR A N 1
ATOM 614 C CA . THR A 1 81 ? -8.745 4.323 -4.607 1.00 93.19 81 THR A CA 1
ATOM 615 C C . THR A 1 81 ? -9.936 3.747 -5.402 1.00 93.19 81 THR A C 1
ATOM 617 O O . THR A 1 81 ? -9.726 3.224 -6.495 1.00 93.19 81 THR A O 1
ATOM 620 N N . PRO A 1 82 ? -11.198 3.812 -4.912 1.00 91.50 82 PRO A N 1
ATOM 621 C CA . PRO A 1 82 ? -11.654 4.396 -3.644 1.00 91.50 82 PRO A CA 1
ATOM 622 C C . PRO A 1 82 ? -11.745 3.378 -2.482 1.00 91.50 82 PRO A C 1
ATOM 624 O O . PRO A 1 82 ? -12.432 3.585 -1.472 1.00 91.50 82 PRO A O 1
ATOM 627 N N . TRP A 1 83 ? -11.159 2.190 -2.641 1.00 91.50 83 TRP A N 1
ATOM 628 C CA . TRP A 1 83 ? -11.412 1.071 -1.733 1.00 91.50 83 TRP A CA 1
ATOM 629 C C . TRP A 1 83 ? -10.550 1.147 -0.479 1.00 91.50 83 TRP A C 1
ATOM 631 O O . TRP A 1 83 ? -11.092 1.091 0.629 1.00 91.50 83 TRP A O 1
ATOM 641 N N . LEU A 1 84 ? -9.236 1.301 -0.638 1.00 92.69 84 LEU A N 1
ATOM 642 C CA . LEU A 1 84 ? -8.305 1.450 0.477 1.00 92.69 84 LEU A CA 1
ATOM 643 C C . LEU A 1 84 ? -8.345 2.866 1.063 1.00 92.69 84 LEU A C 1
ATOM 645 O O . LEU A 1 84 ? -8.395 3.011 2.282 1.00 92.69 84 LEU A O 1
ATOM 649 N N . LEU A 1 85 ? -8.377 3.885 0.209 1.00 90.31 85 LEU A N 1
ATOM 650 C CA . LEU A 1 85 ? -8.503 5.307 0.541 1.00 90.31 85 LEU A CA 1
ATOM 651 C C . LEU A 1 85 ? -9.637 5.900 -0.297 1.00 90.31 85 LEU A C 1
ATOM 653 O O . LEU A 1 85 ? -9.849 5.435 -1.408 1.00 90.31 85 LEU A O 1
ATOM 657 N N . ASP A 1 86 ? -10.375 6.879 0.236 1.00 88.50 86 ASP A N 1
ATOM 658 C CA . ASP A 1 86 ? -11.442 7.558 -0.523 1.00 88.50 86 ASP A CA 1
ATOM 659 C C . ASP A 1 86 ? -10.863 8.420 -1.654 1.00 88.50 86 ASP A C 1
ATOM 661 O O . ASP A 1 86 ? -11.404 8.436 -2.755 1.00 88.50 86 ASP A O 1
ATOM 665 N N . ASP A 1 87 ? -9.752 9.100 -1.368 1.00 88.12 87 ASP A N 1
ATOM 666 C CA . ASP A 1 87 ? -8.991 9.946 -2.284 1.00 88.12 87 ASP A CA 1
ATOM 667 C C . ASP A 1 87 ? -7.518 9.953 -1.838 1.00 88.12 87 ASP A C 1
ATOM 669 O O . ASP A 1 87 ? -7.209 9.722 -0.659 1.00 88.12 87 ASP A O 1
ATOM 673 N N . VAL A 1 88 ? -6.612 10.185 -2.787 1.00 86.19 88 VAL A N 1
ATOM 674 C CA . VAL A 1 88 ? -5.192 10.426 -2.520 1.00 86.19 88 VAL A CA 1
ATOM 675 C C . VAL A 1 88 ? -5.039 11.745 -1.781 1.00 86.19 88 VAL A C 1
ATOM 677 O O . VAL A 1 88 ? -4.272 11.815 -0.819 1.00 86.19 88 VAL A O 1
ATOM 680 N N . GLU A 1 89 ? -5.781 12.778 -2.179 1.00 86.12 89 GLU A N 1
ATOM 681 C CA . GLU A 1 89 ? -5.693 14.081 -1.537 1.00 86.12 89 GLU A CA 1
ATOM 682 C C . GLU A 1 89 ? -6.575 14.154 -0.283 1.00 86.12 89 GLU A C 1
ATOM 684 O O . GLU A 1 89 ? -7.758 13.807 -0.303 1.00 86.12 89 GLU A O 1
ATOM 689 N N . PRO A 1 90 ? -6.016 14.576 0.865 1.00 80.81 90 PRO A N 1
ATOM 690 C CA . PRO A 1 90 ? -6.738 14.522 2.122 1.00 80.81 90 PRO A CA 1
ATOM 691 C C . PRO A 1 90 ? -7.805 15.620 2.194 1.00 80.81 90 PRO A C 1
ATOM 693 O O . PRO A 1 90 ? -7.499 16.809 2.280 1.00 80.81 90 PRO A O 1
ATOM 696 N N . GLY A 1 91 ? -9.074 15.217 2.251 1.00 82.25 91 GLY A N 1
ATOM 697 C CA . GLY A 1 91 ? -10.191 16.118 2.542 1.00 82.25 91 GLY A CA 1
ATOM 698 C C . GLY A 1 91 ? -10.295 16.499 4.032 1.00 82.25 91 GLY A C 1
ATOM 699 O O . GLY A 1 91 ? -9.859 15.737 4.902 1.00 82.25 91 GLY A O 1
ATOM 700 N N . PRO A 1 92 ? -10.937 17.636 4.374 1.00 80.44 92 PRO A N 1
ATOM 701 C CA . PRO A 1 92 ? -11.060 18.114 5.760 1.00 80.44 92 PRO A CA 1
ATOM 702 C C . PRO A 1 92 ? -11.803 17.132 6.683 1.00 80.44 92 PRO A C 1
ATOM 704 O O . PRO A 1 92 ? -11.491 17.034 7.871 1.00 80.44 92 PRO A O 1
ATOM 707 N N . ASP A 1 93 ? -12.738 16.362 6.122 1.00 84.69 93 ASP A N 1
ATOM 708 C CA . ASP A 1 93 ? -13.545 15.364 6.829 1.00 84.69 93 ASP A CA 1
ATOM 709 C C . ASP A 1 93 ? -13.157 13.914 6.492 1.00 84.69 93 ASP A C 1
ATOM 711 O O . ASP A 1 93 ? -13.859 12.980 6.888 1.00 84.69 93 ASP A O 1
ATOM 715 N N . ALA A 1 94 ? -12.029 13.683 5.806 1.00 87.00 94 ALA A N 1
ATOM 716 C CA . ALA A 1 94 ? -11.611 12.344 5.371 1.00 87.00 94 ALA A CA 1
ATOM 717 C C . ALA A 1 94 ? -11.526 11.353 6.547 1.00 87.00 94 ALA A C 1
ATOM 719 O O . ALA A 1 94 ? -12.014 10.228 6.476 1.00 87.00 94 ALA A O 1
ATOM 720 N N . PHE A 1 95 ? -10.996 11.795 7.693 1.00 88.00 95 PHE A N 1
ATOM 721 C CA . PHE A 1 95 ? -10.929 10.954 8.890 1.00 88.00 95 PHE A CA 1
ATOM 722 C C . PHE A 1 95 ? -12.315 10.523 9.383 1.00 88.00 95 PHE A C 1
ATOM 724 O O . PHE A 1 95 ? -12.545 9.355 9.698 1.00 88.00 95 PHE A O 1
ATOM 731 N N . SER A 1 96 ? -13.238 11.477 9.518 1.00 85.50 96 SER A N 1
ATOM 732 C CA . SER A 1 96 ? -14.546 11.211 10.114 1.00 85.50 96 SER A CA 1
ATOM 733 C C . SER A 1 96 ? -15.393 10.343 9.184 1.00 85.50 96 SER A C 1
ATOM 735 O O . SER A 1 96 ? -15.980 9.365 9.647 1.00 85.50 96 SER A O 1
ATOM 737 N N . THR A 1 97 ? -15.378 10.653 7.889 1.00 86.88 97 THR A N 1
ATOM 738 C CA . THR A 1 97 ? -16.103 9.930 6.841 1.00 86.88 97 THR A CA 1
ATOM 739 C C . THR A 1 97 ? -15.573 8.519 6.644 1.00 86.88 97 THR A C 1
ATOM 741 O O . THR A 1 97 ? -16.382 7.612 6.505 1.00 86.88 97 THR A O 1
ATOM 744 N N . TYR A 1 98 ? -14.266 8.281 6.726 1.00 90.56 98 TYR A N 1
ATOM 745 C CA . TYR A 1 98 ? -13.719 6.936 6.556 1.00 90.56 98 TYR A CA 1
ATOM 746 C C . TYR A 1 98 ? -13.914 6.053 7.801 1.00 90.56 98 TYR A C 1
ATOM 748 O O . TYR A 1 98 ? -14.342 4.903 7.713 1.00 90.56 98 TYR A O 1
ATOM 756 N N . VAL A 1 99 ? -13.599 6.574 8.994 1.00 88.31 99 VAL A N 1
ATOM 757 C CA . VAL A 1 99 ? -13.477 5.760 10.222 1.00 88.31 99 VAL A CA 1
ATOM 758 C C . VAL A 1 99 ? -14.820 5.491 10.910 1.00 88.31 99 VAL A C 1
ATOM 760 O O . VAL A 1 99 ? -14.961 4.488 11.620 1.00 88.31 99 VAL A O 1
ATOM 763 N N . ARG A 1 100 ? -15.808 6.378 10.730 1.00 84.50 100 ARG A N 1
ATOM 764 C CA . ARG A 1 100 ? -17.087 6.337 11.466 1.00 84.50 100 ARG A CA 1
ATOM 765 C C . ARG A 1 100 ? -18.244 5.708 10.702 1.00 84.50 100 ARG A C 1
ATOM 767 O O . ARG A 1 100 ? -19.325 5.609 11.265 1.00 84.50 100 ARG A O 1
ATOM 774 N N . GLN A 1 101 ? -18.033 5.256 9.468 1.00 84.56 101 GLN A N 1
ATOM 775 C CA . GLN A 1 101 ? -19.071 4.546 8.708 1.00 84.56 101 GLN A CA 1
ATOM 776 C C . GLN A 1 101 ? -19.545 3.268 9.403 1.00 84.56 101 GLN A C 1
ATOM 778 O O . GLN A 1 101 ? -20.659 2.808 9.173 1.00 84.56 101 GLN A O 1
ATOM 783 N N . LEU A 1 102 ? -18.691 2.685 10.244 1.00 89.62 102 LEU A N 1
ATOM 784 C CA . LEU A 1 102 ? -18.936 1.426 10.927 1.00 89.62 102 LEU A CA 1
ATOM 785 C C . LEU A 1 102 ? -18.737 1.604 12.430 1.00 89.62 102 LEU A C 1
ATOM 787 O O . LEU A 1 102 ? -17.995 2.479 12.879 1.00 89.62 102 LEU A O 1
ATOM 791 N N . THR A 1 103 ? -19.389 0.747 13.208 1.00 88.25 103 THR A N 1
ATOM 792 C CA . THR A 1 103 ? -19.261 0.670 14.666 1.00 88.25 103 THR A CA 1
ATOM 793 C C . THR A 1 103 ? -19.106 -0.793 15.059 1.00 88.25 103 THR A C 1
ATOM 795 O O . THR A 1 103 ? -19.936 -1.611 14.662 1.00 88.25 103 THR A O 1
ATOM 798 N N . VAL A 1 104 ? -18.054 -1.131 15.813 1.00 88.06 104 VAL A N 1
ATOM 799 C CA . VAL A 1 104 ? -17.748 -2.527 16.183 1.00 88.06 104 VAL A CA 1
ATOM 800 C C . VAL A 1 104 ? -17.804 -2.733 17.698 1.00 88.06 104 VAL A C 1
ATOM 802 O O . VAL A 1 104 ? -18.584 -3.544 18.188 1.00 88.06 104 VAL A O 1
ATOM 805 N N . LEU A 1 105 ? -16.992 -1.994 18.447 1.00 84.62 105 LEU A N 1
ATOM 806 C CA . LEU A 1 105 ? -16.825 -2.088 19.896 1.00 84.62 105 LEU A CA 1
ATOM 807 C C . LEU A 1 105 ? -17.471 -0.906 20.628 1.00 84.62 105 LEU A C 1
ATOM 809 O O . LEU A 1 105 ? -18.018 -1.091 21.716 1.00 84.62 105 LEU A O 1
ATOM 813 N N . LEU A 1 106 ? -17.385 0.309 20.069 1.00 83.25 106 LEU A N 1
ATOM 814 C CA . LEU A 1 106 ? -17.804 1.546 20.738 1.00 83.25 106 LEU A CA 1
ATOM 815 C C . LEU A 1 106 ? -18.992 2.203 20.033 1.00 83.25 106 LEU A C 1
ATOM 817 O O . LEU A 1 106 ? -18.837 2.630 18.893 1.00 83.25 106 LEU A O 1
ATOM 821 N N . PRO A 1 107 ? -20.141 2.398 20.711 1.00 79.69 107 PRO A N 1
ATOM 822 C CA . PRO A 1 107 ? -21.283 3.104 20.135 1.00 79.69 107 PRO A CA 1
ATOM 823 C C . PRO A 1 107 ? -20.897 4.478 19.576 1.00 79.69 107 PRO A C 1
ATOM 825 O O . PRO A 1 107 ? -20.144 5.210 20.217 1.00 79.69 107 PRO A O 1
ATOM 828 N N . GLU A 1 108 ? -21.471 4.874 18.439 1.00 78.12 108 GLU A N 1
ATOM 829 C CA . GLU A 1 108 ? -21.125 6.123 17.743 1.00 78.12 108 GLU A CA 1
ATOM 830 C C . GLU A 1 108 ? -21.151 7.360 18.659 1.00 78.12 108 GLU A C 1
ATOM 832 O O . GLU A 1 108 ? -20.214 8.160 18.663 1.00 78.12 108 GLU A O 1
ATOM 837 N N . ARG A 1 109 ? -22.168 7.469 19.526 1.00 78.44 109 ARG A N 1
ATOM 838 C CA . ARG A 1 109 ? -22.334 8.581 20.483 1.00 78.44 109 ARG A CA 1
ATOM 839 C C . ARG A 1 109 ? -21.163 8.751 21.461 1.00 78.44 109 ARG A C 1
ATOM 841 O O . ARG A 1 109 ? -20.973 9.829 22.014 1.00 78.44 109 ARG A O 1
ATOM 848 N N . ASN A 1 110 ? -20.398 7.688 21.698 1.00 76.56 110 ASN A N 1
ATOM 849 C CA . ASN A 1 110 ? -19.268 7.665 22.621 1.00 76.56 110 ASN A CA 1
ATOM 850 C C . ASN A 1 110 ? -17.944 8.067 21.943 1.00 76.56 110 ASN A C 1
ATOM 852 O O . ASN A 1 110 ? -16.929 8.236 22.621 1.00 76.56 110 ASN A O 1
ATOM 856 N N . ARG A 1 111 ? -17.928 8.223 20.614 1.00 75.19 111 ARG A N 1
ATOM 857 C CA . ARG A 1 111 ? -16.711 8.465 19.832 1.00 75.19 111 ARG A CA 1
ATOM 858 C C . ARG A 1 111 ? -16.472 9.966 19.687 1.00 75.19 111 ARG A C 1
ATOM 860 O O . ARG A 1 111 ? -17.184 10.656 18.953 1.00 75.19 111 ARG A O 1
ATOM 867 N N . ARG A 1 112 ? -15.434 10.491 20.353 1.00 71.75 112 ARG A N 1
ATOM 868 C CA . ARG A 1 112 ? -15.050 11.913 20.252 1.00 71.75 112 ARG A CA 1
ATOM 869 C C . ARG A 1 112 ? -14.914 12.342 18.804 1.00 71.75 112 ARG A C 1
ATOM 871 O O . ARG A 1 112 ? -14.188 11.697 18.054 1.00 71.75 112 ARG A O 1
ATOM 878 N N . ARG A 1 113 ? -15.555 13.448 18.418 1.00 74.12 113 ARG A N 1
ATOM 879 C CA . ARG A 1 113 ? -15.277 14.123 17.142 1.00 74.12 113 ARG A CA 1
ATOM 880 C C . ARG A 1 113 ? -13.839 14.632 17.166 1.00 74.12 113 ARG A C 1
ATOM 882 O O . ARG A 1 113 ? -13.466 15.383 18.061 1.00 74.12 113 ARG A O 1
ATOM 889 N N . ARG A 1 114 ? -13.037 14.160 16.215 1.00 74.06 114 ARG A N 1
ATOM 890 C CA . ARG A 1 114 ? -11.672 14.625 15.984 1.00 74.06 114 ARG A CA 1
ATOM 891 C C . ARG A 1 114 ? -11.505 14.924 14.509 1.00 74.06 114 ARG A C 1
ATOM 893 O O . ARG A 1 114 ? -11.923 14.118 13.679 1.00 74.06 114 ARG A O 1
ATOM 900 N N . THR A 1 115 ? -10.910 16.068 14.228 1.00 73.56 115 THR A N 1
ATOM 901 C CA . THR A 1 115 ? -10.380 16.413 12.918 1.00 73.56 115 THR A CA 1
ATOM 902 C C . THR A 1 115 ? -8.895 16.084 12.933 1.00 73.56 115 THR A C 1
ATOM 904 O O . THR A 1 115 ? -8.205 16.300 13.932 1.00 73.56 115 THR A O 1
ATOM 907 N N . VAL A 1 116 ? -8.417 15.482 11.851 1.00 79.25 116 VAL A N 1
ATOM 908 C CA . VAL A 1 116 ? -7.001 15.175 11.667 1.00 79.25 116 VAL A CA 1
ATOM 909 C C . VAL A 1 116 ? -6.613 15.822 10.349 1.00 79.25 116 VAL A C 1
ATOM 911 O O . VAL A 1 116 ? -7.088 15.406 9.297 1.00 79.25 116 VAL A O 1
ATOM 914 N N . SER A 1 117 ? -5.820 16.890 10.426 1.00 78.50 117 SER A N 1
ATOM 915 C CA . SER A 1 117 ? -5.351 17.613 9.245 1.00 78.50 117 SER A CA 1
ATOM 916 C C . SER A 1 117 ? -4.510 16.696 8.366 1.00 78.50 117 SER A C 1
ATOM 918 O O . SER A 1 117 ? -3.675 15.952 8.884 1.00 78.50 117 SER A O 1
ATOM 920 N N . SER A 1 118 ? -4.709 16.780 7.051 1.00 81.56 118 SER A N 1
ATOM 921 C CA . SER A 1 118 ? -3.926 16.036 6.058 1.00 81.56 118 SER A CA 1
ATOM 922 C C . SER A 1 118 ? -3.956 14.511 6.255 1.00 81.56 118 SER A C 1
ATOM 924 O O . SER A 1 118 ? -2.994 13.816 5.931 1.00 81.56 118 SER A O 1
ATOM 926 N N . TRP A 1 119 ? -5.044 13.978 6.824 1.00 86.56 119 TRP A N 1
ATOM 927 C CA . TRP A 1 119 ? -5.175 12.546 7.077 1.00 86.56 119 TRP A CA 1
ATOM 928 C C . TRP A 1 119 ? -5.513 11.778 5.803 1.00 86.56 119 TRP A C 1
ATOM 930 O O . TRP A 1 119 ? -6.533 12.037 5.167 1.00 86.56 119 TRP A O 1
ATOM 940 N N . ARG A 1 120 ? -4.688 10.778 5.495 1.00 88.25 120 ARG A N 1
ATOM 941 C CA . ARG A 1 120 ? -4.917 9.792 4.438 1.00 88.25 120 ARG A CA 1
ATOM 942 C C . ARG A 1 120 ? -5.145 8.430 5.083 1.00 88.25 120 ARG A C 1
ATOM 944 O O . ARG A 1 120 ? -4.405 8.035 5.988 1.00 88.25 120 ARG A O 1
ATOM 951 N N . ALA A 1 121 ? -6.173 7.711 4.645 1.00 88.75 121 ALA A N 1
ATOM 952 C CA . ALA A 1 121 ? -6.470 6.396 5.197 1.00 88.75 121 ALA A CA 1
ATOM 953 C C . ALA A 1 121 ? -5.293 5.444 4.951 1.00 88.75 121 ALA A C 1
ATOM 955 O O . ALA A 1 121 ? -4.869 5.266 3.815 1.00 88.75 121 ALA A O 1
ATOM 956 N N . TRP A 1 122 ? -4.776 4.840 6.025 1.00 90.06 122 TRP A N 1
ATOM 957 C CA . TRP A 1 122 ? -3.684 3.857 5.998 1.00 90.06 122 TRP A CA 1
ATOM 958 C C . TRP A 1 122 ? -2.328 4.339 5.479 1.00 90.06 122 TRP A C 1
ATOM 960 O O . TRP A 1 122 ? -1.401 3.541 5.471 1.00 90.06 122 TRP A O 1
ATOM 970 N N . VAL A 1 123 ? -2.162 5.602 5.086 1.00 89.88 123 VAL A N 1
ATOM 971 C CA . VAL A 1 123 ? -0.875 6.114 4.596 1.00 89.88 123 VAL A CA 1
ATOM 972 C C . VAL A 1 123 ? -0.145 6.825 5.739 1.00 89.88 123 VAL A C 1
ATOM 974 O O . VAL A 1 123 ? -0.625 7.864 6.203 1.00 89.88 123 VAL A O 1
ATOM 977 N N . PRO A 1 124 ? 1.015 6.313 6.197 1.00 84.25 124 PRO A N 1
ATOM 978 C CA . PRO A 1 124 ? 1.812 6.993 7.210 1.00 84.25 124 PRO A CA 1
ATOM 979 C C . PRO A 1 124 ? 2.295 8.359 6.717 1.00 84.25 124 PRO A C 1
ATOM 981 O O . PRO A 1 124 ? 2.643 8.520 5.544 1.00 84.25 124 PRO A O 1
ATOM 984 N N . THR A 1 125 ? 2.388 9.339 7.622 1.00 80.31 125 THR A N 1
ATOM 985 C CA . THR A 1 125 ? 3.059 10.609 7.293 1.00 80.31 125 THR A CA 1
ATOM 986 C C . THR A 1 125 ? 4.542 10.365 7.007 1.00 80.31 125 THR A C 1
ATOM 988 O O . THR A 1 125 ? 5.132 9.430 7.554 1.00 80.31 125 THR A O 1
ATOM 991 N N . ALA A 1 126 ? 5.168 11.215 6.188 1.00 72.50 126 ALA A N 1
ATOM 992 C CA . ALA A 1 126 ? 6.578 11.067 5.811 1.00 72.50 126 ALA A CA 1
ATOM 993 C C . ALA A 1 126 ? 7.513 10.920 7.029 1.00 72.50 126 ALA A C 1
ATOM 995 O O . ALA A 1 126 ? 8.434 10.112 7.010 1.00 72.50 126 ALA A O 1
ATOM 996 N N . ALA A 1 127 ? 7.214 11.614 8.134 1.00 71.12 127 ALA A N 1
ATOM 997 C CA . ALA A 1 127 ? 8.002 11.565 9.368 1.00 71.12 127 ALA A CA 1
ATOM 998 C C . ALA A 1 127 ? 7.999 10.195 10.079 1.00 71.12 127 ALA A C 1
ATOM 1000 O O . ALA A 1 127 ? 8.901 9.911 10.864 1.00 71.12 127 ALA A O 1
ATOM 1001 N N . VAL A 1 128 ? 6.984 9.358 9.846 1.00 70.06 128 VAL A N 1
ATOM 1002 C CA . VAL A 1 128 ? 6.835 8.032 10.480 1.00 70.06 128 VAL A CA 1
ATOM 1003 C C . VAL A 1 128 ? 6.804 6.894 9.464 1.00 70.06 128 VAL A C 1
ATOM 1005 O O . VAL A 1 128 ? 6.633 5.737 9.848 1.00 70.06 128 VAL A O 1
ATOM 1008 N N . ARG A 1 129 ? 6.969 7.189 8.169 1.00 71.44 129 ARG A N 1
ATOM 1009 C CA . ARG A 1 129 ? 7.056 6.151 7.147 1.00 71.44 129 ARG A CA 1
ATOM 1010 C C . ARG A 1 129 ? 8.352 5.376 7.373 1.00 71.44 129 ARG A C 1
ATOM 1012 O O . ARG A 1 129 ? 9.448 5.935 7.445 1.00 71.44 129 ARG A O 1
ATOM 1019 N N . HIS A 1 130 ? 8.221 4.071 7.552 1.00 74.56 130 HIS A N 1
ATOM 1020 C CA . HIS A 1 130 ? 9.354 3.171 7.677 1.00 74.56 130 HIS A CA 1
ATOM 1021 C C . HIS A 1 130 ? 9.225 2.102 6.607 1.00 74.56 130 HIS A C 1
ATOM 1023 O O . HIS A 1 130 ? 8.171 1.477 6.477 1.00 74.56 130 HIS A O 1
ATOM 1029 N N . HIS A 1 131 ? 10.293 1.892 5.845 1.00 84.50 131 HIS A N 1
ATOM 1030 C CA . HIS A 1 131 ? 10.314 0.821 4.868 1.00 84.50 131 HIS A CA 1
ATOM 1031 C C . HIS A 1 131 ? 10.461 -0.500 5.606 1.00 84.50 131 HIS A C 1
ATOM 1033 O O . HIS A 1 131 ? 11.368 -0.691 6.421 1.00 84.50 131 HIS A O 1
ATOM 1039 N N . ARG A 1 132 ? 9.504 -1.392 5.365 1.00 90.50 132 ARG A N 1
ATOM 1040 C CA . ARG A 1 132 ? 9.574 -2.774 5.814 1.00 90.50 132 ARG A CA 1
ATOM 1041 C C . ARG A 1 132 ? 9.756 -3.682 4.617 1.00 90.50 132 ARG A C 1
ATOM 1043 O O . ARG A 1 132 ? 9.224 -3.387 3.553 1.00 90.50 132 ARG A O 1
ATOM 1050 N N . ALA A 1 133 ? 10.454 -4.789 4.805 1.00 91.31 133 ALA A N 1
ATOM 1051 C CA . ALA A 1 133 ? 10.621 -5.805 3.782 1.00 91.31 133 ALA A CA 1
ATOM 1052 C C . ALA A 1 133 ? 10.563 -7.202 4.394 1.00 91.31 133 ALA A C 1
ATOM 1054 O O . ALA A 1 133 ? 10.717 -7.397 5.599 1.00 91.31 133 ALA A O 1
ATOM 1055 N N . CYS A 1 134 ? 10.310 -8.191 3.545 1.00 91.94 134 CYS A N 1
ATOM 1056 C CA . CYS A 1 134 ? 10.394 -9.587 3.935 1.00 91.94 134 CYS A CA 1
ATOM 1057 C C . CYS A 1 134 ? 11.861 -10.055 3.880 1.00 91.94 134 CYS A C 1
ATOM 1059 O O . CYS A 1 134 ? 12.425 -10.075 2.783 1.00 91.94 134 CYS A O 1
ATOM 1061 N N . PRO A 1 135 ? 12.469 -10.505 4.995 1.00 90.06 135 PRO A N 1
ATOM 1062 C CA . PRO A 1 135 ? 13.862 -10.959 4.996 1.00 90.06 135 PRO A CA 1
ATOM 1063 C C . PRO A 1 135 ? 14.091 -12.179 4.093 1.00 90.06 135 PRO A C 1
ATOM 1065 O O . PRO A 1 135 ? 15.149 -12.302 3.480 1.00 90.06 135 PRO A O 1
ATOM 1068 N N . GLN A 1 136 ? 13.088 -13.053 3.949 1.00 91.50 136 GLN A N 1
ATOM 1069 C CA . GLN A 1 136 ? 13.156 -14.188 3.027 1.00 91.50 136 GLN A CA 1
ATOM 1070 C C . GLN A 1 136 ? 13.094 -13.737 1.557 1.00 91.50 136 GLN A C 1
ATOM 1072 O O . GLN A 1 136 ? 13.888 -14.209 0.758 1.00 91.50 136 GLN A O 1
ATOM 1077 N N . CYS A 1 137 ? 12.230 -12.773 1.198 1.00 91.38 137 CYS A N 1
ATOM 1078 C CA . CYS A 1 137 ? 12.200 -12.229 -0.170 1.00 91.38 137 CYS A CA 1
ATOM 1079 C C . CYS A 1 137 ? 13.533 -11.579 -0.551 1.00 91.38 137 CYS A C 1
ATOM 1081 O O . CYS A 1 137 ? 13.995 -11.776 -1.667 1.00 91.38 137 CYS A O 1
ATOM 1083 N N . VAL A 1 138 ? 14.144 -10.831 0.374 1.00 89.75 138 VAL A N 1
ATOM 1084 C CA . VAL A 1 138 ? 15.461 -10.215 0.159 1.00 89.75 138 VAL A CA 1
ATOM 1085 C C . VAL A 1 138 ? 16.536 -11.287 -0.033 1.00 89.75 138 VAL A C 1
ATOM 1087 O O . VAL A 1 138 ? 17.379 -11.150 -0.910 1.00 89.75 138 VAL A O 1
ATOM 1090 N N . ARG A 1 139 ? 16.492 -12.379 0.741 1.00 89.12 139 ARG A N 1
ATOM 1091 C CA . ARG A 1 139 ? 17.432 -13.503 0.614 1.00 89.12 139 ARG A CA 1
ATOM 1092 C C . ARG A 1 139 ? 17.288 -14.262 -0.708 1.00 89.12 139 ARG A C 1
ATOM 1094 O O . ARG A 1 139 ? 18.289 -14.714 -1.253 1.00 89.12 139 ARG A O 1
ATOM 1101 N N . ASP A 1 140 ? 16.060 -14.405 -1.196 1.00 91.75 140 ASP A N 1
ATOM 1102 C CA . ASP A 1 140 ? 15.741 -15.207 -2.381 1.00 91.75 140 ASP A CA 1
ATOM 1103 C C . ASP A 1 140 ? 15.913 -14.441 -3.704 1.00 91.75 140 ASP A C 1
ATOM 1105 O O . ASP A 1 140 ? 15.719 -15.015 -4.777 1.00 91.75 140 ASP A O 1
ATOM 1109 N N . SER A 1 141 ? 16.275 -13.154 -3.660 1.00 89.75 141 SER A N 1
ATOM 1110 C CA . SER A 1 141 ? 16.451 -12.322 -4.852 1.00 89.75 141 SER A CA 1
ATOM 1111 C C . SER A 1 141 ? 17.802 -11.611 -4.880 1.00 89.75 141 SER A C 1
ATOM 1113 O O . SER A 1 141 ? 18.401 -11.318 -3.848 1.00 89.75 141 SER A O 1
ATOM 1115 N N . ALA A 1 142 ? 18.260 -11.266 -6.082 1.00 88.00 142 ALA A N 1
ATOM 1116 C CA . ALA A 1 142 ? 19.343 -10.304 -6.254 1.00 88.00 142 ALA A CA 1
ATOM 1117 C C . ALA A 1 142 ? 18.817 -8.867 -6.094 1.00 88.00 142 ALA A C 1
ATOM 1119 O O . ALA A 1 142 ? 17.613 -8.630 -6.228 1.00 88.00 142 ALA A O 1
ATOM 1120 N N . SER A 1 143 ? 19.724 -7.930 -5.813 1.00 87.50 143 SER A N 1
ATOM 1121 C CA . SER A 1 143 ? 19.434 -6.497 -5.909 1.00 87.50 143 SER A CA 1
ATOM 1122 C C . SER A 1 143 ? 19.250 -6.105 -7.384 1.00 87.50 143 SER A C 1
ATOM 1124 O O . SER A 1 143 ? 20.038 -6.585 -8.199 1.00 87.50 143 SER A O 1
ATOM 1126 N N . PRO A 1 144 ? 18.283 -5.232 -7.726 1.00 91.12 144 PRO A N 1
ATOM 1127 C CA . PRO A 1 144 ? 17.259 -4.667 -6.840 1.00 91.12 144 PRO A CA 1
ATOM 1128 C C . PRO A 1 144 ? 16.223 -5.716 -6.401 1.00 91.12 144 PRO A C 1
ATOM 1130 O O . PRO A 1 144 ? 15.652 -6.446 -7.216 1.00 91.12 144 PRO A O 1
ATOM 1133 N N . HIS A 1 145 ? 15.966 -5.780 -5.092 1.00 90.12 145 HIS A N 1
ATOM 1134 C CA . HIS A 1 145 ? 15.061 -6.765 -4.502 1.00 90.12 145 HIS A CA 1
ATOM 1135 C C . HIS A 1 145 ? 13.594 -6.390 -4.781 1.00 90.12 145 HIS A C 1
ATOM 1137 O O . HIS A 1 145 ? 13.240 -5.213 -4.693 1.00 90.12 145 HIS A O 1
ATOM 1143 N N . PRO A 1 146 ? 12.696 -7.351 -5.063 1.00 88.31 146 PRO A N 1
ATOM 1144 C CA . PRO A 1 146 ? 11.271 -7.063 -5.170 1.00 88.31 146 PRO A CA 1
ATOM 1145 C C . PRO A 1 146 ? 10.718 -6.450 -3.881 1.00 88.31 146 PRO A C 1
ATOM 1147 O O . PRO A 1 146 ? 10.903 -6.995 -2.788 1.00 88.31 146 PRO A O 1
ATOM 1150 N N . TYR A 1 147 ? 9.991 -5.345 -4.015 1.00 93.62 147 TYR A N 1
ATOM 1151 C CA . TYR A 1 147 ? 9.333 -4.656 -2.912 1.00 93.62 147 TYR A CA 1
ATOM 1152 C C . TYR A 1 147 ? 7.842 -4.525 -3.206 1.00 93.62 147 TYR A C 1
ATOM 1154 O O . TYR A 1 147 ? 7.459 -4.050 -4.273 1.00 93.62 147 TYR A O 1
ATOM 1162 N N . LEU A 1 148 ? 6.987 -4.950 -2.274 1.00 94.38 148 LEU A N 1
ATOM 1163 C CA . LEU A 1 148 ? 5.539 -4.829 -2.446 1.00 94.38 148 LEU A CA 1
ATOM 1164 C C . LEU A 1 148 ? 5.043 -3.489 -1.902 1.00 94.38 148 LEU A C 1
ATOM 1166 O O . LEU A 1 148 ? 5.386 -3.123 -0.778 1.00 94.38 148 LEU A O 1
ATOM 1170 N N . VAL A 1 149 ? 4.166 -2.803 -2.642 1.00 92.31 149 VAL A N 1
ATOM 1171 C CA . VAL A 1 149 ? 3.623 -1.480 -2.266 1.00 92.31 149 VAL A CA 1
ATOM 1172 C C . VAL A 1 149 ? 3.018 -1.491 -0.859 1.00 92.31 149 VAL A C 1
ATOM 1174 O O . VAL A 1 149 ? 3.215 -0.576 -0.062 1.00 92.31 149 VAL A O 1
ATOM 1177 N N . VAL A 1 150 ? 2.372 -2.598 -0.493 1.00 90.62 150 VAL A N 1
ATOM 1178 C CA . VAL A 1 150 ? 1.690 -2.787 0.794 1.00 90.62 150 VAL A CA 1
ATOM 1179 C C . VAL A 1 150 ? 2.643 -2.895 1.982 1.00 90.62 150 VAL A C 1
ATOM 1181 O O . VAL A 1 150 ? 2.220 -2.700 3.120 1.00 90.62 150 VAL A O 1
ATOM 1184 N N . TRP A 1 151 ? 3.932 -3.167 1.762 1.00 92.25 151 TRP A N 1
ATOM 1185 C CA . TRP A 1 151 ? 4.916 -3.185 2.845 1.00 92.25 151 TRP A CA 1
ATOM 1186 C C . TRP A 1 151 ? 5.201 -1.783 3.395 1.00 92.25 151 TRP A C 1
ATOM 1188 O O . TRP A 1 151 ? 5.542 -1.652 4.577 1.00 92.25 151 TRP A O 1
ATOM 1198 N N . SER A 1 152 ? 4.943 -0.741 2.599 1.00 89.12 152 SER A N 1
ATOM 1199 C CA . SER A 1 152 ? 4.987 0.658 3.041 1.00 89.12 152 SER A CA 1
ATOM 1200 C C . SER A 1 152 ? 3.799 1.054 3.937 1.00 89.12 152 SER A C 1
ATOM 1202 O O . SER A 1 152 ? 3.838 2.100 4.585 1.00 89.12 152 SER A O 1
ATOM 1204 N N . LEU A 1 153 ? 2.761 0.207 4.021 1.00 90.38 153 LEU A N 1
ATOM 1205 C CA . LEU A 1 153 ? 1.498 0.505 4.698 1.00 90.38 153 LEU A CA 1
ATOM 1206 C C . LEU A 1 153 ? 1.292 -0.355 5.957 1.00 90.38 153 LEU A C 1
ATOM 1208 O O . LEU A 1 153 ? 1.463 -1.573 5.901 1.00 90.38 153 LEU A O 1
ATOM 1212 N N . PRO A 1 154 ? 0.806 0.200 7.080 1.00 89.69 154 PRO A N 1
ATOM 1213 C CA . PRO A 1 154 ? 0.501 -0.516 8.324 1.00 89.69 154 PRO A CA 1
ATOM 1214 C C . PRO A 1 154 ? -0.763 -1.404 8.230 1.00 89.69 154 PRO A C 1
ATOM 1216 O O . PRO A 1 154 ? -1.527 -1.529 9.182 1.00 89.69 154 PRO A O 1
ATOM 1219 N N . LEU A 1 155 ? -0.990 -2.030 7.074 1.00 90.75 155 LEU A N 1
ATOM 1220 C CA . LEU A 1 155 ? -2.104 -2.933 6.777 1.00 90.75 155 LEU A CA 1
ATOM 1221 C C . LEU A 1 155 ? -1.789 -4.396 7.082 1.00 90.75 155 LEU A C 1
ATOM 1223 O O . LEU A 1 155 ? -2.679 -5.157 7.453 1.00 90.75 155 LEU A O 1
ATOM 1227 N N . MET A 1 156 ? -0.532 -4.784 6.874 1.00 92.75 156 MET A N 1
ATOM 1228 C CA . MET A 1 156 ? -0.055 -6.153 7.024 1.00 92.75 156 MET A CA 1
ATOM 1229 C C . MET A 1 156 ? 1.213 -6.172 7.868 1.00 92.75 156 MET A C 1
ATOM 1231 O O . MET A 1 156 ? 2.012 -5.225 7.854 1.00 92.75 156 MET A O 1
ATOM 1235 N N . LEU A 1 157 ? 1.389 -7.256 8.617 1.00 93.19 157 LEU A N 1
ATOM 1236 C CA . LEU A 1 157 ? 2.546 -7.466 9.487 1.00 93.19 157 LEU A CA 1
ATOM 1237 C C . LEU A 1 157 ? 3.468 -8.575 8.978 1.00 93.19 157 LEU A C 1
ATOM 1239 O O . LEU A 1 157 ? 4.618 -8.658 9.404 1.00 93.19 157 LEU A O 1
ATOM 1243 N N . SER A 1 158 ? 2.975 -9.412 8.072 1.00 94.25 158 SER A N 1
ATOM 1244 C CA . SER A 1 158 ? 3.682 -10.544 7.497 1.00 94.25 158 SER A CA 1
ATOM 1245 C C . SER A 1 158 ? 3.693 -10.509 5.973 1.00 94.25 158 SER A C 1
ATOM 1247 O O . SER A 1 158 ? 2.856 -9.883 5.321 1.00 94.25 158 SER A O 1
ATOM 1249 N N . CYS A 1 159 ? 4.687 -11.177 5.397 1.00 94.12 159 CYS A N 1
ATOM 1250 C CA . CYS A 1 159 ? 4.809 -11.324 3.956 1.00 94.12 159 CYS A CA 1
ATOM 1251 C C . CYS A 1 159 ? 3.690 -12.228 3.405 1.00 94.12 159 CYS A C 1
ATOM 1253 O O . CYS A 1 159 ? 3.550 -13.347 3.899 1.00 94.12 159 CYS A O 1
ATOM 1255 N N . PRO A 1 160 ? 2.954 -11.827 2.348 1.00 94.06 160 PRO A N 1
ATOM 1256 C CA . PRO A 1 160 ? 1.918 -12.675 1.746 1.00 94.06 160 PRO A CA 1
ATOM 1257 C C . PRO A 1 160 ? 2.471 -13.935 1.062 1.00 94.06 160 PRO A C 1
ATOM 1259 O O . PRO A 1 160 ? 1.710 -14.843 0.752 1.00 94.06 160 PRO A O 1
ATOM 1262 N N . VAL A 1 161 ? 3.783 -13.985 0.809 1.00 92.75 161 VAL A N 1
ATOM 1263 C CA . VAL A 1 161 ? 4.455 -15.117 0.155 1.00 92.75 161 VAL A CA 1
ATOM 1264 C C . VAL A 1 161 ? 5.080 -16.055 1.190 1.00 92.75 161 VAL A C 1
ATOM 1266 O O . VAL A 1 161 ? 4.795 -17.247 1.214 1.00 92.75 161 VAL A O 1
ATOM 1269 N N . HIS A 1 162 ? 5.926 -15.518 2.074 1.00 94.06 162 HIS A N 1
ATOM 1270 C CA . HIS A 1 162 ? 6.714 -16.324 3.018 1.00 94.06 162 HIS A CA 1
ATOM 1271 C C . HIS A 1 162 ? 6.093 -16.438 4.411 1.00 94.06 162 HIS A C 1
ATOM 1273 O O . HIS A 1 162 ? 6.531 -17.252 5.226 1.00 94.06 162 HIS A O 1
ATOM 1279 N N . HIS A 1 163 ? 5.096 -15.605 4.711 1.00 94.75 163 HIS A N 1
ATOM 1280 C CA . HIS A 1 163 ? 4.413 -15.530 6.000 1.00 94.75 163 HIS A CA 1
ATOM 1281 C C . HIS A 1 163 ? 5.320 -15.322 7.229 1.00 94.75 163 HIS A C 1
ATOM 1283 O O . HIS A 1 163 ? 4.931 -15.611 8.368 1.00 94.75 163 HIS A O 1
ATOM 1289 N N . CYS A 1 164 ? 6.536 -14.823 7.017 1.00 93.19 164 CYS A N 1
ATOM 1290 C CA . CYS A 1 164 ? 7.382 -14.282 8.070 1.00 93.19 164 CYS A CA 1
ATOM 1291 C C . CYS A 1 164 ? 7.008 -12.831 8.358 1.00 93.19 164 CYS A C 1
ATOM 1293 O O . CYS A 1 164 ? 6.352 -12.183 7.538 1.00 93.19 164 CYS A O 1
ATOM 1295 N N . TRP A 1 165 ? 7.421 -12.330 9.516 1.00 92.81 165 TRP A N 1
ATOM 1296 C CA . TRP A 1 165 ? 7.272 -10.919 9.847 1.00 92.81 165 TRP A CA 1
ATOM 1297 C C . TRP A 1 165 ? 7.957 -10.023 8.809 1.00 92.81 165 TRP A C 1
ATOM 1299 O O . TRP A 1 165 ? 8.971 -10.394 8.214 1.00 92.81 165 TRP A O 1
ATOM 1309 N N . LEU A 1 166 ? 7.355 -8.861 8.565 1.00 91.25 166 LEU A N 1
ATOM 1310 C CA . LEU A 1 166 ? 7.984 -7.774 7.828 1.00 91.25 166 LEU A CA 1
ATOM 1311 C C . LEU A 1 166 ? 8.891 -7.002 8.785 1.00 91.25 166 LEU A C 1
ATOM 1313 O O . LEU A 1 166 ? 8.444 -6.558 9.844 1.00 91.25 166 LEU A O 1
ATOM 1317 N N . GLU A 1 167 ? 10.144 -6.817 8.393 1.00 88.88 167 GLU A N 1
ATOM 1318 C CA . GLU A 1 167 ? 11.167 -6.176 9.215 1.00 88.88 167 GLU A CA 1
ATOM 1319 C C . GLU A 1 167 ? 11.515 -4.798 8.671 1.00 88.88 167 GLU A C 1
ATOM 1321 O O . GLU A 1 167 ? 11.526 -4.578 7.460 1.00 88.88 167 GLU A O 1
ATOM 1326 N N . HIS A 1 168 ? 11.785 -3.855 9.573 1.00 88.06 168 HIS A N 1
ATOM 1327 C CA . HIS A 1 168 ? 12.183 -2.505 9.197 1.00 88.06 168 HIS A CA 1
ATOM 1328 C C . HIS 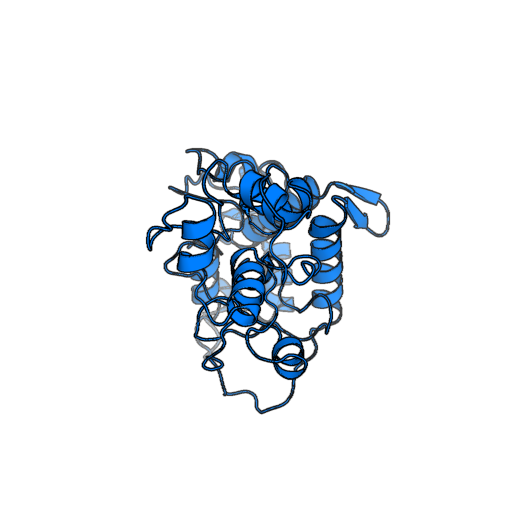A 1 168 ? 13.611 -2.495 8.666 1.00 88.06 168 HIS A C 1
ATOM 1330 O O . HIS A 1 168 ? 14.514 -3.058 9.287 1.00 88.06 168 HIS A O 1
ATOM 1336 N N . HIS A 1 169 ? 13.825 -1.777 7.573 1.00 84.88 169 HIS A N 1
ATOM 1337 C CA . HIS A 1 169 ? 15.148 -1.591 7.005 1.00 84.88 169 HIS A CA 1
ATOM 1338 C C . HIS A 1 169 ? 15.445 -0.131 6.685 1.00 84.88 169 HIS A C 1
ATOM 1340 O O . HIS A 1 169 ? 14.556 0.723 6.615 1.00 84.88 169 HIS A O 1
ATOM 1346 N N . ASP A 1 170 ? 16.730 0.122 6.481 1.00 83.44 170 ASP A N 1
ATOM 1347 C CA . ASP A 1 170 ? 17.249 1.336 5.883 1.00 83.44 170 ASP A CA 1
ATOM 1348 C C . ASP A 1 170 ? 17.457 1.144 4.378 1.00 83.44 170 ASP A C 1
ATOM 1350 O O . ASP A 1 170 ? 17.719 0.036 3.896 1.00 83.44 170 ASP A O 1
ATOM 1354 N N . GLY A 1 171 ? 17.310 2.242 3.641 1.00 81.19 171 GLY A N 1
ATOM 1355 C CA . GLY A 1 171 ? 17.330 2.275 2.180 1.00 81.19 171 GLY A CA 1
ATOM 1356 C C . GLY A 1 171 ? 15.943 2.456 1.550 1.00 81.19 171 GLY A C 1
ATOM 1357 O O . GLY A 1 171 ? 14.923 2.298 2.234 1.00 81.19 171 GLY A O 1
ATOM 1358 N N . PRO A 1 172 ? 15.889 2.879 0.274 1.00 78.44 172 PRO A N 1
ATOM 1359 C CA . PRO A 1 172 ? 14.637 3.054 -0.454 1.00 78.44 172 PRO A CA 1
ATOM 1360 C C . PRO A 1 172 ? 14.013 1.699 -0.848 1.00 78.44 172 PRO A C 1
ATOM 1362 O O . PRO A 1 172 ? 14.656 0.654 -0.731 1.00 78.44 172 PRO A O 1
ATOM 1365 N N . PRO A 1 173 ? 12.754 1.671 -1.316 1.00 77.56 173 PRO A N 1
ATOM 1366 C CA . PRO A 1 173 ? 12.134 0.458 -1.844 1.00 77.56 173 PRO A CA 1
ATOM 1367 C C . PRO A 1 173 ? 13.028 -0.274 -2.860 1.00 77.56 173 PRO A C 1
ATOM 1369 O O . PRO A 1 173 ? 13.590 0.314 -3.781 1.00 77.56 173 PRO A O 1
ATOM 1372 N N . GLY A 1 174 ? 13.193 -1.580 -2.659 1.00 76.81 174 GLY A N 1
ATOM 1373 C CA . GLY A 1 174 ? 14.011 -2.456 -3.503 1.00 76.81 174 GLY A CA 1
ATOM 1374 C C . GLY A 1 174 ? 15.530 -2.353 -3.326 1.00 76.81 174 GLY A C 1
ATOM 1375 O O . GLY A 1 174 ? 16.245 -3.248 -3.777 1.00 76.81 174 GLY A O 1
ATOM 1376 N N . HIS A 1 175 ? 16.023 -1.351 -2.594 1.00 79.44 175 HIS A N 1
ATOM 1377 C CA . HIS A 1 175 ? 17.427 -1.244 -2.201 1.00 79.44 175 HIS A CA 1
ATOM 1378 C C . HIS A 1 175 ? 17.534 -1.286 -0.681 1.00 79.44 175 HIS A C 1
ATOM 1380 O O . HIS A 1 175 ? 17.160 -0.364 0.038 1.00 79.44 175 HIS A O 1
ATOM 1386 N N . TYR A 1 176 ? 18.048 -2.399 -0.182 1.00 73.38 176 TYR A N 1
ATOM 1387 C CA . TYR A 1 176 ? 18.244 -2.622 1.239 1.00 73.38 176 TYR A CA 1
ATOM 1388 C C . TYR A 1 176 ? 19.705 -2.342 1.604 1.00 73.38 176 TYR A C 1
ATOM 1390 O O . TYR A 1 176 ? 20.613 -2.874 0.967 1.00 73.38 176 TYR A O 1
ATOM 1398 N N . TYR A 1 177 ? 19.931 -1.541 2.648 1.00 75.12 177 TYR A N 1
ATOM 1399 C CA . TYR A 1 177 ? 21.273 -1.305 3.192 1.00 75.12 177 TYR A CA 1
ATOM 1400 C C . TYR A 1 177 ? 21.519 -2.102 4.477 1.00 75.12 177 TYR A C 1
ATOM 1402 O O . TYR A 1 177 ? 22.548 -2.764 4.609 1.00 75.12 177 TYR A O 1
ATOM 1410 N N . ALA A 1 178 ? 20.581 -2.041 5.427 1.00 78.38 178 ALA A N 1
ATOM 1411 C CA . ALA A 1 178 ? 20.680 -2.695 6.733 1.00 78.38 178 ALA A CA 1
ATOM 1412 C C . ALA A 1 178 ? 19.296 -2.870 7.394 1.00 78.38 178 ALA A C 1
ATOM 1414 O O . ALA A 1 178 ? 18.393 -2.064 7.168 1.00 78.38 178 ALA A O 1
ATOM 1415 N N . TRP A 1 179 ? 19.120 -3.902 8.228 1.00 82.88 179 TRP A N 1
ATOM 1416 C CA . TRP A 1 179 ? 17.941 -4.087 9.079 1.00 82.88 179 TRP A CA 1
ATOM 1417 C C . TRP A 1 179 ? 18.100 -3.184 10.305 1.00 82.88 179 TRP A C 1
ATOM 1419 O O . TRP A 1 179 ? 19.154 -3.195 10.943 1.00 82.88 179 TRP A O 1
ATOM 1429 N N . ARG A 1 180 ? 17.072 -2.396 10.648 1.00 72.94 180 ARG A N 1
ATOM 1430 C CA . ARG A 1 180 ? 17.169 -1.397 11.734 1.00 72.94 180 ARG A CA 1
ATOM 1431 C C . ARG A 1 180 ? 17.294 -2.005 13.124 1.00 72.94 180 ARG A C 1
ATOM 1433 O O . ARG A 1 180 ? 17.845 -1.366 14.015 1.00 72.94 180 ARG A O 1
ATOM 1440 N N . ASP A 1 181 ? 16.753 -3.202 13.323 1.00 66.94 181 ASP A N 1
ATOM 1441 C CA . ASP A 1 181 ? 16.851 -3.917 14.589 1.00 66.94 181 ASP A CA 1
ATOM 1442 C C . ASP A 1 181 ? 17.551 -5.267 14.379 1.00 66.94 181 ASP A C 1
ATOM 1444 O O . ASP A 1 181 ? 16.895 -6.268 14.095 1.00 66.94 181 ASP A O 1
ATOM 1448 N N . PRO A 1 182 ? 18.887 -5.322 14.514 1.00 53.88 182 PRO A N 1
ATOM 1449 C CA . PRO A 1 182 ? 19.623 -6.578 14.417 1.00 53.88 182 PRO A CA 1
ATOM 1450 C C . PRO A 1 182 ? 19.401 -7.511 15.627 1.00 53.88 182 PRO A C 1
ATOM 1452 O O . PRO A 1 182 ? 19.957 -8.611 15.659 1.00 53.88 182 PRO A O 1
ATOM 1455 N N . SER A 1 183 ? 18.631 -7.106 16.650 1.00 46.12 183 SER A N 1
ATOM 1456 C CA . SER A 1 183 ? 18.664 -7.718 17.988 1.00 46.12 183 SER A CA 1
ATOM 1457 C C . SER A 1 183 ? 17.793 -8.967 18.201 1.00 46.12 183 SER A C 1
ATOM 1459 O O . SER A 1 183 ? 17.559 -9.367 19.340 1.00 46.12 183 SER A O 1
ATOM 1461 N N . SER A 1 184 ? 17.398 -9.679 17.139 1.00 45.59 184 SER A N 1
ATOM 1462 C CA . SER A 1 184 ? 16.790 -11.019 17.270 1.00 45.59 184 SER A CA 1
ATOM 1463 C C . SER A 1 184 ? 17.399 -12.093 16.359 1.00 45.59 184 SER A C 1
ATOM 1465 O O . SER A 1 184 ? 16.711 -12.990 15.900 1.00 45.59 184 SER A O 1
ATOM 1467 N N . GLY A 1 185 ? 18.723 -12.079 16.171 1.00 47.25 185 GLY A N 1
ATOM 1468 C CA . GLY A 1 185 ? 19.445 -13.191 15.533 1.00 47.25 185 GLY A CA 1
ATOM 1469 C C . GLY A 1 185 ? 19.090 -13.423 14.049 1.00 47.25 185 GLY A C 1
ATOM 1470 O O . GLY A 1 185 ? 18.254 -12.732 13.482 1.00 47.25 185 GLY A O 1
ATOM 1471 N N . PRO A 1 186 ? 19.745 -14.381 13.370 1.00 52.50 186 PRO A N 1
ATOM 1472 C CA . PRO A 1 186 ? 19.601 -14.592 11.922 1.00 52.50 186 PRO A CA 1
ATOM 1473 C C . PRO A 1 186 ? 18.313 -15.336 11.514 1.00 52.50 186 PRO A C 1
ATOM 1475 O O . PRO A 1 186 ? 18.162 -15.716 10.345 1.00 52.50 186 PRO A O 1
ATOM 1478 N N . GLU A 1 187 ? 17.416 -15.624 12.460 1.00 66.75 187 GLU A N 1
ATOM 1479 C CA . GLU A 1 187 ? 16.322 -16.562 12.241 1.00 66.75 187 GLU A CA 1
ATOM 1480 C C . GLU A 1 187 ? 15.047 -15.843 11.806 1.00 66.75 187 GLU A C 1
ATOM 1482 O O . GLU A 1 187 ? 14.412 -15.107 12.556 1.00 66.75 187 GLU A O 1
ATOM 1487 N N . ILE A 1 188 ? 14.660 -16.095 10.558 1.00 80.81 188 ILE A N 1
ATOM 1488 C CA . ILE A 1 188 ? 13.442 -15.562 9.959 1.00 80.81 188 ILE A CA 1
ATOM 1489 C C . ILE A 1 188 ? 12.240 -16.045 10.767 1.00 80.81 188 ILE A C 1
ATOM 1491 O O . ILE A 1 188 ? 11.860 -17.219 10.726 1.00 80.81 188 ILE A O 1
ATOM 1495 N N . GLN A 1 189 ? 11.612 -15.121 11.487 1.00 85.69 189 GLN A N 1
ATOM 1496 C CA . GLN A 1 189 ? 10.522 -15.466 12.381 1.00 85.69 189 GLN A CA 1
ATOM 1497 C C . GLN A 1 189 ? 9.195 -15.558 11.617 1.00 85.69 189 GLN A C 1
ATOM 1499 O O . GLN A 1 189 ? 8.724 -14.599 10.999 1.00 85.69 189 GLN A O 1
ATOM 1504 N N . ARG A 1 190 ? 8.534 -16.718 11.698 1.00 89.56 190 ARG A N 1
ATOM 1505 C CA . ARG A 1 190 ? 7.169 -16.883 11.178 1.00 89.56 190 ARG A CA 1
ATOM 1506 C C . ARG A 1 190 ? 6.163 -16.074 11.993 1.00 89.56 190 ARG A C 1
ATOM 1508 O O . ARG A 1 190 ? 6.178 -16.104 13.224 1.00 89.56 190 ARG A O 1
ATOM 1515 N N . ALA A 1 191 ? 5.230 -15.425 11.302 1.00 90.25 191 ALA A N 1
ATOM 1516 C CA . ALA A 1 191 ? 4.118 -14.756 11.955 1.00 90.25 191 ALA A CA 1
ATOM 1517 C C . ALA A 1 191 ? 3.139 -15.773 12.565 1.00 90.25 191 ALA A C 1
ATOM 1519 O O . ALA A 1 191 ? 2.930 -16.883 12.053 1.00 90.25 191 ALA A O 1
ATOM 1520 N N . SER A 1 192 ? 2.509 -15.384 13.676 1.00 91.12 192 SER A N 1
ATOM 1521 C CA . SER A 1 192 ? 1.519 -16.228 14.351 1.00 91.12 192 SER A CA 1
ATOM 1522 C C . SER A 1 192 ? 0.337 -16.550 13.427 1.00 91.12 192 SER A C 1
ATOM 1524 O O . SER A 1 192 ? 0.016 -15.795 12.509 1.00 91.12 192 SER A O 1
ATOM 1526 N N . LEU A 1 193 ? -0.364 -17.663 13.678 1.00 93.00 193 LEU A N 1
ATOM 1527 C CA . LEU A 1 193 ? -1.518 -18.060 12.859 1.00 93.00 193 LEU A CA 1
ATOM 1528 C C . LEU A 1 193 ? -2.613 -16.981 12.810 1.00 93.00 193 LEU A C 1
ATOM 1530 O O . LEU A 1 193 ? -3.256 -16.813 11.777 1.00 93.00 193 LEU A O 1
ATOM 1534 N N . ALA A 1 194 ? -2.831 -16.258 13.911 1.00 91.12 194 ALA A N 1
ATOM 1535 C CA . ALA A 1 194 ? -3.820 -15.186 13.964 1.00 91.12 194 ALA A CA 1
ATOM 1536 C C . ALA A 1 194 ? -3.453 -14.032 13.020 1.00 91.12 194 ALA A C 1
ATOM 1538 O O . ALA A 1 194 ? -4.315 -13.554 12.290 1.00 91.12 194 ALA A O 1
ATOM 1539 N N . ILE A 1 195 ? -2.175 -13.644 12.996 1.00 92.88 195 ILE A N 1
ATOM 1540 C CA . ILE A 1 195 ? -1.667 -12.576 12.128 1.00 92.88 195 ILE A CA 1
ATOM 1541 C C . ILE A 1 195 ? -1.735 -12.998 10.673 1.00 92.88 195 ILE A C 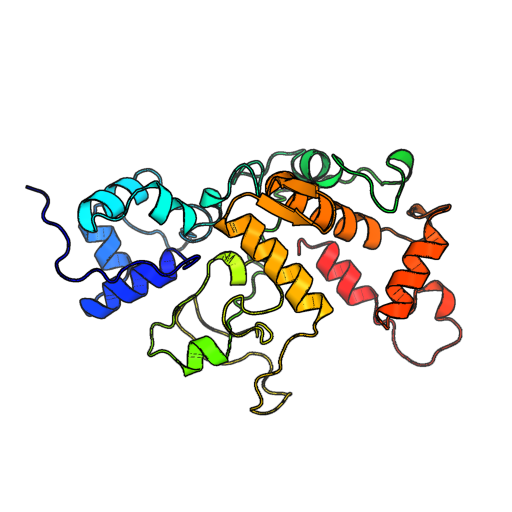1
ATOM 1543 O O . ILE A 1 195 ? -2.339 -12.292 9.878 1.00 92.88 195 ILE A O 1
ATOM 1547 N N . ARG A 1 196 ? -1.239 -14.195 10.345 1.00 94.75 196 ARG A N 1
ATOM 1548 C CA . ARG A 1 196 ? -1.308 -14.719 8.975 1.00 94.75 196 ARG A CA 1
ATOM 1549 C C . ARG A 1 196 ? -2.740 -14.744 8.453 1.00 94.75 196 ARG A C 1
ATOM 1551 O O . ARG A 1 196 ? -3.002 -14.237 7.383 1.00 94.75 196 ARG A O 1
ATOM 1558 N N . ARG A 1 197 ? -3.706 -15.206 9.253 1.00 95.00 197 ARG A N 1
ATOM 1559 C CA . ARG A 1 197 ? -5.129 -15.195 8.861 1.00 95.00 197 ARG A CA 1
ATOM 1560 C C . ARG A 1 197 ? -5.708 -13.796 8.633 1.00 95.00 197 ARG A C 1
ATOM 1562 O O . ARG A 1 197 ? -6.688 -13.675 7.899 1.00 95.00 197 ARG A O 1
ATOM 1569 N N . MET A 1 198 ? -5.216 -12.776 9.332 1.00 95.06 198 MET A N 1
ATOM 1570 C CA . MET A 1 198 ? -5.634 -11.390 9.105 1.00 95.06 198 MET A CA 1
ATOM 1571 C C . MET A 1 198 ? -4.972 -10.838 7.845 1.00 95.06 198 MET A C 1
ATOM 1573 O O . MET A 1 198 ? -5.663 -10.298 6.988 1.00 95.06 198 MET A O 1
ATOM 1577 N N . ASP A 1 199 ? -3.669 -11.056 7.703 1.00 96.12 199 ASP A N 1
ATOM 1578 C CA . ASP A 1 199 ? -2.875 -10.599 6.568 1.00 96.12 199 ASP A CA 1
ATOM 1579 C C . ASP A 1 199 ? -3.291 -11.282 5.262 1.00 96.12 199 ASP A C 1
ATOM 1581 O O . ASP A 1 199 ? -3.419 -10.599 4.257 1.00 96.12 199 ASP A O 1
ATOM 1585 N N . ASP A 1 200 ? -3.613 -12.578 5.270 1.00 95.38 200 ASP A N 1
ATOM 1586 C CA . ASP A 1 200 ? -4.120 -13.312 4.102 1.00 95.38 200 ASP A CA 1
ATOM 1587 C C . ASP A 1 200 ? -5.446 -12.712 3.606 1.00 95.38 200 ASP A C 1
ATOM 1589 O O . ASP A 1 200 ? -5.668 -12.580 2.405 1.00 95.38 200 ASP A O 1
ATOM 1593 N N . ARG A 1 201 ? -6.326 -12.292 4.527 1.00 96.62 201 ARG A N 1
ATOM 1594 C CA . ARG A 1 201 ? -7.587 -11.612 4.183 1.00 96.62 201 ARG A CA 1
ATOM 1595 C C . ARG A 1 201 ? -7.351 -10.211 3.648 1.00 96.62 201 ARG A C 1
ATOM 1597 O O . ARG A 1 201 ? -7.985 -9.817 2.676 1.00 96.62 201 ARG A O 1
ATOM 1604 N N . THR A 1 202 ? -6.441 -9.466 4.264 1.00 96.31 202 THR A N 1
ATOM 1605 C CA . THR A 1 202 ? -6.041 -8.143 3.780 1.00 96.31 202 THR A CA 1
ATOM 1606 C C . THR A 1 202 ? -5.402 -8.240 2.398 1.00 96.31 202 THR A C 1
ATOM 1608 O O . THR A 1 202 ? -5.745 -7.463 1.513 1.00 96.31 202 THR A O 1
ATOM 1611 N N . TRP A 1 203 ? -4.563 -9.245 2.164 1.00 95.88 203 TRP A N 1
ATOM 1612 C CA . TRP A 1 203 ? -3.983 -9.543 0.862 1.00 95.88 203 TRP A CA 1
ATOM 1613 C C . TRP A 1 203 ? -5.046 -9.929 -0.171 1.00 95.88 203 TRP A C 1
ATOM 1615 O O . TRP A 1 203 ? -5.007 -9.440 -1.300 1.00 95.88 203 TRP A O 1
ATOM 1625 N N . GLN A 1 204 ? -6.040 -10.735 0.216 1.00 95.62 204 GLN A N 1
ATOM 1626 C CA . GLN A 1 204 ? -7.194 -11.043 -0.630 1.00 95.62 204 GLN A CA 1
ATOM 1627 C C . GLN A 1 204 ? -7.971 -9.769 -1.003 1.00 95.62 204 GLN A C 1
ATOM 1629 O O . GLN A 1 204 ? -8.300 -9.576 -2.171 1.00 95.62 204 GLN A O 1
ATOM 1634 N N . ALA A 1 205 ? -8.190 -8.860 -0.045 1.00 95.75 205 ALA A N 1
ATOM 1635 C CA . ALA A 1 205 ? -8.842 -7.574 -0.295 1.00 95.75 205 ALA A CA 1
ATOM 1636 C C . ALA A 1 205 ? -8.084 -6.749 -1.345 1.00 95.75 205 ALA A C 1
ATOM 1638 O O . ALA A 1 205 ? -8.694 -6.209 -2.263 1.00 95.75 205 ALA A O 1
ATOM 1639 N N . LEU A 1 206 ? -6.757 -6.680 -1.213 1.00 92.69 206 LEU A N 1
ATOM 1640 C CA . LEU A 1 206 ? -5.873 -5.915 -2.094 1.00 92.69 206 LEU A CA 1
ATOM 1641 C C . LEU A 1 206 ? -5.805 -6.498 -3.509 1.00 92.69 206 LEU A C 1
ATOM 1643 O O . LEU A 1 206 ? -5.770 -5.752 -4.479 1.00 92.69 206 LEU A O 1
ATOM 1647 N N . THR A 1 207 ? -5.772 -7.824 -3.632 1.00 91.50 207 THR A N 1
ATOM 1648 C CA . THR A 1 207 ? -5.497 -8.493 -4.915 1.00 91.50 207 THR A CA 1
ATOM 1649 C C . THR A 1 207 ? -6.743 -8.956 -5.660 1.00 91.50 207 THR A C 1
ATOM 1651 O O . THR A 1 207 ? -6.702 -9.082 -6.881 1.00 91.50 207 THR A O 1
ATOM 1654 N N . ALA A 1 208 ? -7.847 -9.204 -4.952 1.00 92.62 208 ALA A N 1
ATOM 1655 C CA . ALA A 1 208 ? -9.095 -9.706 -5.525 1.00 92.62 208 ALA A CA 1
ATOM 1656 C C . ALA A 1 208 ? -10.290 -8.755 -5.333 1.00 92.62 208 ALA A C 1
ATOM 1658 O O . ALA A 1 208 ? -11.378 -9.047 -5.826 1.00 92.62 208 ALA A O 1
ATOM 1659 N N . GLY A 1 209 ? -10.135 -7.649 -4.594 1.00 94.06 209 GLY A N 1
ATOM 1660 C CA . GLY A 1 209 ? -11.216 -6.686 -4.333 1.00 94.06 209 GLY A CA 1
ATOM 1661 C C . GLY A 1 209 ? -12.305 -7.188 -3.371 1.00 94.06 209 GLY A C 1
ATOM 1662 O O . GLY A 1 209 ? -13.266 -6.472 -3.080 1.00 94.06 209 GLY A O 1
ATOM 1663 N N . VAL A 1 210 ? -12.167 -8.403 -2.834 1.00 96.62 210 VAL A N 1
ATOM 1664 C CA . VAL A 1 210 ? -13.127 -9.040 -1.922 1.00 96.62 210 VAL A CA 1
ATOM 1665 C C . VAL A 1 210 ? -12.412 -9.843 -0.841 1.00 96.62 210 VAL A C 1
ATOM 1667 O O . VAL A 1 210 ? -11.277 -10.270 -1.020 1.00 96.62 210 VAL A O 1
ATOM 1670 N N . VAL A 1 211 ? -13.097 -10.076 0.277 1.00 97.75 211 VAL A N 1
ATOM 1671 C CA . VAL A 1 211 ? -12.607 -10.892 1.393 1.00 97.75 211 VAL A CA 1
ATOM 1672 C C . VAL A 1 211 ? -13.616 -11.974 1.733 1.00 97.75 211 VAL A C 1
ATOM 1674 O O . VAL A 1 211 ? -14.788 -11.681 1.986 1.00 97.75 211 VAL A O 1
ATOM 1677 N N . ASP A 1 212 ? -13.148 -13.216 1.802 1.00 96.00 212 ASP A N 1
ATOM 1678 C CA . ASP A 1 212 ? -13.933 -14.350 2.271 1.00 96.00 212 ASP A CA 1
ATOM 1679 C C . ASP A 1 212 ? -13.835 -14.475 3.803 1.00 96.00 212 ASP A C 1
ATOM 1681 O O . ASP A 1 212 ? -12.793 -14.771 4.403 1.00 96.00 212 ASP A O 1
ATOM 1685 N N . LEU A 1 213 ? -14.965 -14.244 4.469 1.00 93.50 213 LEU A N 1
ATOM 1686 C CA . LEU A 1 213 ? -15.164 -14.527 5.886 1.00 93.50 213 LEU A CA 1
ATOM 1687 C C . LEU A 1 213 ? -15.933 -15.849 6.033 1.00 93.50 213 LEU A C 1
ATOM 1689 O O . LEU A 1 213 ? -16.643 -16.247 5.112 1.00 93.50 213 LEU A O 1
ATOM 1693 N N . PRO A 1 214 ? -15.881 -16.525 7.200 1.00 90.62 214 PRO A N 1
ATOM 1694 C CA . PRO A 1 214 ? -16.497 -17.847 7.372 1.00 90.62 214 PRO A CA 1
ATOM 1695 C C . PRO A 1 214 ? -17.987 -17.956 7.009 1.00 90.62 214 PRO A C 1
ATOM 1697 O O . PRO A 1 214 ? -18.477 -19.061 6.810 1.00 90.62 214 PRO A O 1
ATOM 1700 N N . ARG A 1 215 ? -18.724 -16.838 6.979 1.00 90.75 215 ARG A N 1
ATOM 1701 C CA . ARG A 1 215 ? -20.168 -16.806 6.688 1.00 90.75 215 ARG A CA 1
ATOM 1702 C C . ARG A 1 215 ? -20.562 -15.884 5.538 1.00 90.75 215 ARG A C 1
ATOM 1704 O O . ARG A 1 215 ? -21.683 -15.983 5.055 1.00 90.75 215 ARG A O 1
ATOM 1711 N N . HIS A 1 216 ? -19.682 -14.976 5.127 1.00 92.38 216 HIS A N 1
ATOM 1712 C CA . HIS A 1 216 ? -20.013 -13.909 4.186 1.00 92.38 216 HIS A CA 1
ATOM 1713 C C . HIS A 1 216 ? -18.791 -13.550 3.351 1.00 92.38 216 HIS A C 1
ATOM 1715 O O . HIS A 1 216 ? -17.666 -13.591 3.844 1.00 92.38 216 HIS A O 1
ATOM 1721 N N . ARG A 1 217 ? -19.029 -13.119 2.116 1.00 96.75 217 ARG A N 1
ATOM 1722 C CA . ARG A 1 217 ? -18.041 -12.404 1.312 1.00 96.75 217 ARG A CA 1
ATOM 1723 C C . ARG A 1 217 ? -18.317 -10.913 1.435 1.00 96.75 217 ARG A C 1
ATOM 1725 O O . ARG A 1 217 ? -19.468 -10.502 1.304 1.00 96.75 217 ARG A O 1
ATOM 1732 N N . ILE A 1 218 ? -17.285 -10.120 1.694 1.00 96.88 218 ILE A N 1
ATOM 1733 C CA . ILE A 1 218 ? -17.407 -8.662 1.793 1.00 96.88 218 ILE A CA 1
ATOM 1734 C C . ILE A 1 218 ? -16.484 -7.970 0.795 1.00 96.88 218 ILE A C 1
ATOM 1736 O O . ILE A 1 218 ? -15.455 -8.514 0.402 1.00 96.88 218 ILE A O 1
ATOM 1740 N N . HIS A 1 219 ? -16.858 -6.762 0.391 1.00 97.12 219 HIS A N 1
ATOM 1741 C CA . HIS A 1 219 ? -16.054 -5.927 -0.493 1.00 97.12 219 HIS A CA 1
ATOM 1742 C C . HIS A 1 219 ? -14.792 -5.407 0.222 1.00 97.12 219 HIS A C 1
ATOM 1744 O O . HIS A 1 219 ? -14.838 -5.111 1.421 1.00 97.12 219 HIS A O 1
ATOM 1750 N N . ALA A 1 220 ? -13.680 -5.246 -0.504 1.00 96.50 220 ALA A N 1
ATOM 1751 C CA . ALA A 1 220 ? -12.404 -4.776 0.046 1.00 96.50 220 ALA A CA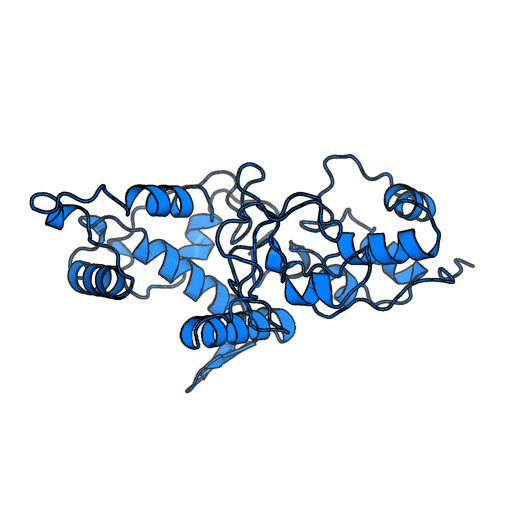 1
ATOM 1752 C C . ALA A 1 220 ? -12.535 -3.439 0.792 1.00 96.50 220 ALA A C 1
ATOM 1754 O O . ALA A 1 220 ? -12.027 -3.292 1.903 1.00 96.50 220 ALA A O 1
ATOM 1755 N N . GLY A 1 221 ? -13.305 -2.492 0.245 1.00 96.25 221 GLY A N 1
ATOM 1756 C CA . GLY A 1 221 ? -13.549 -1.207 0.906 1.00 96.25 221 GLY A CA 1
ATOM 1757 C C . GLY A 1 221 ? -14.222 -1.332 2.280 1.00 96.25 221 GLY A C 1
ATOM 1758 O O . GLY A 1 221 ? -13.886 -0.587 3.203 1.00 96.25 221 GLY A O 1
ATOM 1759 N N . THR A 1 222 ? -15.118 -2.311 2.453 1.00 95.75 222 THR A N 1
ATOM 1760 C CA . THR A 1 222 ? -15.730 -2.612 3.756 1.00 95.75 222 THR A CA 1
ATOM 1761 C C . THR A 1 222 ? -14.702 -3.210 4.711 1.00 95.75 222 THR A C 1
ATOM 1763 O O . THR A 1 222 ? -14.668 -2.826 5.877 1.00 95.75 222 THR A O 1
ATOM 1766 N N . TRP A 1 223 ? -13.838 -4.109 4.229 1.00 96.38 223 TRP A N 1
ATOM 1767 C CA . TRP A 1 223 ? -12.775 -4.712 5.036 1.00 96.38 223 TRP A CA 1
ATOM 1768 C C . TRP A 1 223 ? -11.805 -3.667 5.600 1.00 96.38 223 TRP A C 1
ATOM 1770 O O . TRP A 1 223 ? -11.594 -3.625 6.812 1.00 96.38 223 TRP A O 1
ATOM 1780 N N . PHE A 1 224 ? -11.268 -2.774 4.763 1.00 96.00 224 PHE A N 1
ATOM 1781 C CA . PHE A 1 224 ? -10.323 -1.751 5.225 1.00 96.00 224 PHE A CA 1
ATOM 1782 C C . PHE A 1 224 ? -10.958 -0.761 6.204 1.00 96.00 224 PHE A C 1
ATOM 1784 O O . PHE A 1 224 ? -10.337 -0.393 7.204 1.00 96.00 224 PHE A O 1
ATOM 1791 N N . ARG A 1 225 ? -12.220 -0.376 5.981 1.00 95.12 225 ARG A N 1
ATOM 1792 C CA . ARG A 1 225 ? -12.951 0.481 6.924 1.00 95.12 225 ARG A CA 1
ATOM 1793 C C . ARG A 1 225 ? -13.203 -0.236 8.244 1.00 95.12 225 ARG A C 1
ATOM 1795 O O . ARG A 1 225 ? -12.921 0.348 9.282 1.00 95.12 225 ARG A O 1
ATOM 1802 N N . LEU A 1 226 ? -13.604 -1.512 8.228 1.00 94.50 226 LEU A N 1
ATOM 1803 C CA . LEU A 1 226 ? -13.748 -2.324 9.446 1.00 94.50 226 LEU A CA 1
ATOM 1804 C C . LEU A 1 226 ? -12.451 -2.348 10.261 1.00 94.50 226 LEU A C 1
ATOM 1806 O O . LEU A 1 226 ? -12.478 -2.062 11.458 1.00 94.50 226 LEU A O 1
ATOM 1810 N N . LEU A 1 227 ? -11.318 -2.651 9.620 1.00 93.81 227 LEU A N 1
ATOM 1811 C CA . LEU A 1 227 ? -10.019 -2.674 10.293 1.00 93.81 227 LEU A CA 1
ATOM 1812 C C . LEU A 1 227 ? -9.686 -1.312 10.912 1.00 93.81 227 LEU A C 1
ATOM 1814 O O . LEU A 1 227 ? -9.307 -1.241 12.082 1.00 93.81 227 LEU A O 1
ATOM 1818 N N . ARG A 1 228 ? -9.883 -0.218 10.167 1.00 92.25 228 ARG A N 1
ATOM 1819 C CA . ARG A 1 228 ? -9.566 1.130 10.651 1.00 92.25 228 ARG A CA 1
ATOM 1820 C C . ARG A 1 228 ? -10.487 1.561 11.787 1.00 92.25 228 ARG A C 1
ATOM 1822 O O . ARG A 1 228 ? -10.018 2.163 12.751 1.00 92.25 228 ARG A O 1
ATOM 1829 N N . THR A 1 229 ? -11.772 1.228 11.695 1.00 91.94 229 THR A N 1
ATOM 1830 C CA . THR A 1 229 ? -12.763 1.440 12.751 1.00 91.94 229 THR A CA 1
ATOM 1831 C C . THR A 1 229 ? -12.346 0.718 14.027 1.00 91.94 229 THR A C 1
ATOM 1833 O O . THR A 1 229 ? -12.309 1.349 15.077 1.00 91.94 229 THR A O 1
ATOM 1836 N N . VAL A 1 230 ? -11.961 -0.561 13.954 1.00 90.12 230 VAL A N 1
ATOM 1837 C CA . VAL A 1 230 ? -11.519 -1.319 15.138 1.00 90.12 230 VAL A CA 1
ATOM 1838 C C . VAL A 1 230 ? -10.269 -0.695 15.760 1.00 90.12 230 VAL A C 1
ATOM 1840 O O . VAL A 1 230 ? -10.205 -0.531 16.977 1.00 90.12 230 VAL A O 1
ATOM 1843 N N . VAL A 1 231 ? -9.290 -0.299 14.941 1.00 88.12 231 VAL A N 1
ATOM 1844 C CA . VAL A 1 231 ? -8.065 0.367 15.416 1.00 88.12 231 VAL A CA 1
ATOM 1845 C C . VAL A 1 231 ? -8.384 1.693 16.120 1.00 88.12 231 VAL A C 1
ATOM 1847 O O . VAL A 1 231 ? -7.842 1.974 17.190 1.00 88.12 231 VAL A O 1
ATOM 1850 N N . ASP A 1 232 ? -9.287 2.497 15.556 1.00 86.75 232 ASP A N 1
ATOM 1851 C CA . ASP A 1 232 ? -9.760 3.746 16.159 1.00 86.75 232 ASP A CA 1
ATOM 1852 C C . ASP A 1 232 ? -10.466 3.512 17.501 1.00 86.75 232 ASP A C 1
ATOM 1854 O O . ASP A 1 232 ? -10.147 4.174 18.490 1.00 86.75 232 ASP A O 1
ATOM 1858 N N . GLU A 1 233 ? -11.375 2.539 17.559 1.00 87.31 233 GLU A N 1
ATOM 1859 C CA . GLU A 1 233 ? -12.146 2.224 18.762 1.00 87.31 233 GLU A CA 1
ATOM 1860 C C . GLU A 1 233 ? -11.270 1.673 19.887 1.00 87.31 233 GLU A C 1
ATOM 1862 O O . GLU A 1 233 ? -11.415 2.074 21.043 1.00 87.31 233 GLU A O 1
ATOM 1867 N N . LEU A 1 234 ? -10.307 0.805 19.566 1.00 85.00 234 LEU A N 1
ATOM 1868 C CA . LEU A 1 234 ? -9.326 0.319 20.539 1.00 85.00 234 LEU A CA 1
ATOM 1869 C C . LEU A 1 234 ? -8.404 1.438 21.043 1.00 85.00 234 LEU A C 1
ATOM 1871 O O . LEU A 1 234 ? -7.895 1.359 22.166 1.00 85.00 234 LEU A O 1
ATOM 1875 N N . GLY A 1 235 ? -8.212 2.487 20.239 1.00 80.69 235 GLY A N 1
ATOM 1876 C CA . GLY A 1 235 ? -7.468 3.693 20.595 1.00 80.69 235 GLY A CA 1
ATOM 1877 C C . GLY A 1 235 ? -8.200 4.644 21.551 1.00 80.69 235 GLY A C 1
ATOM 1878 O O . GLY A 1 235 ? -7.574 5.583 22.059 1.00 80.69 235 GLY A O 1
ATOM 1879 N N . ALA A 1 236 ? -9.488 4.419 21.828 1.00 80.94 236 ALA A N 1
ATOM 1880 C CA . ALA A 1 236 ? -10.269 5.275 22.711 1.00 80.94 236 ALA A CA 1
ATOM 1881 C C . ALA A 1 236 ? -9.782 5.226 24.172 1.00 80.94 236 ALA A C 1
ATOM 1883 O O . ALA A 1 236 ? -9.242 4.244 24.689 1.00 80.94 236 ALA A O 1
ATOM 1884 N N . THR A 1 237 ? -9.987 6.327 24.881 1.00 77.19 237 THR A N 1
ATOM 1885 C CA . THR A 1 237 ? -9.748 6.437 26.319 1.00 77.19 237 THR A CA 1
ATOM 1886 C C . THR A 1 237 ? -10.781 5.638 27.114 1.00 77.19 237 THR A C 1
ATOM 1888 O O . THR A 1 237 ? -11.908 5.411 26.677 1.00 77.19 237 THR A O 1
ATOM 1891 N N . MET A 1 238 ? -10.430 5.261 28.349 1.00 74.00 238 MET A N 1
ATOM 1892 C CA . MET A 1 238 ? -11.353 4.528 29.227 1.00 74.00 238 MET A CA 1
ATOM 1893 C C . MET A 1 238 ? -12.645 5.304 29.516 1.00 74.00 238 MET A C 1
ATOM 1895 O O . MET A 1 238 ? -13.689 4.687 29.683 1.00 74.00 238 MET A O 1
ATOM 1899 N N . SER A 1 239 ? -12.580 6.639 29.578 1.00 73.94 239 SER A N 1
ATOM 1900 C CA . SER A 1 239 ? -13.760 7.497 29.738 1.00 73.94 239 SER A CA 1
ATOM 1901 C C . SER A 1 239 ? -14.680 7.467 28.518 1.00 73.94 239 SER A C 1
ATOM 1903 O O . SER A 1 239 ? -15.892 7.510 28.681 1.00 73.94 239 SER A O 1
ATOM 1905 N N . GLU A 1 240 ? -14.122 7.362 27.310 1.00 75.69 240 GLU A N 1
ATOM 1906 C CA . GLU A 1 240 ? -14.903 7.261 26.068 1.00 75.69 240 GLU A CA 1
ATOM 1907 C C . GLU A 1 240 ? -15.544 5.877 25.927 1.00 75.69 240 GLU A C 1
ATOM 1909 O O . GLU A 1 240 ? -16.681 5.761 25.477 1.00 75.69 240 GLU A O 1
ATOM 1914 N N . CYS A 1 241 ? -14.860 4.824 26.386 1.00 76.56 241 CYS A N 1
ATOM 1915 C CA . CYS A 1 241 ? -15.342 3.452 26.243 1.00 76.56 241 CYS A CA 1
ATOM 1916 C C . CYS A 1 241 ? -16.701 3.197 26.921 1.00 76.56 241 CYS A C 1
ATOM 1918 O O . CYS A 1 241 ? -17.443 2.326 26.473 1.00 76.56 241 CYS A O 1
ATOM 1920 N N . GLY A 1 242 ? -17.050 3.930 27.987 1.00 80.00 242 GLY A N 1
ATOM 1921 C CA . GLY A 1 242 ? -18.317 3.745 28.703 1.00 80.00 242 GLY A CA 1
ATOM 1922 C C . GLY A 1 242 ? -18.583 2.270 29.041 1.00 80.00 242 GLY A C 1
ATOM 1923 O O . GLY A 1 242 ? -17.735 1.597 29.622 1.00 80.00 242 GLY A O 1
ATOM 1924 N N . ALA A 1 243 ? -19.734 1.737 28.619 1.00 78.25 243 ALA A N 1
ATOM 1925 C CA . ALA A 1 243 ? -20.102 0.332 28.834 1.00 78.25 243 ALA A CA 1
ATOM 1926 C C . ALA A 1 243 ? -19.166 -0.683 28.140 1.00 78.25 243 ALA A C 1
ATOM 1928 O O . ALA A 1 243 ? -19.011 -1.807 28.614 1.00 78.25 243 ALA A O 1
ATOM 1929 N N . ALA A 1 244 ? -18.497 -0.294 27.052 1.00 79.62 244 ALA A N 1
ATOM 1930 C CA . ALA A 1 244 ? -17.569 -1.153 26.318 1.00 79.62 244 ALA A CA 1
ATOM 1931 C C . ALA A 1 244 ? -16.174 -1.237 26.967 1.00 79.62 244 ALA A C 1
ATOM 1933 O O . ALA A 1 244 ? -15.327 -2.011 26.525 1.00 79.62 244 ALA A O 1
ATOM 1934 N N . GLN A 1 245 ? -15.931 -0.498 28.058 1.00 81.62 245 GLN A N 1
ATOM 1935 C CA . GLN A 1 245 ? -14.642 -0.477 28.754 1.00 81.62 245 GLN A CA 1
ATOM 1936 C C . GLN A 1 245 ? -14.164 -1.874 29.171 1.00 81.62 245 GLN A C 1
ATOM 1938 O O . GLN A 1 245 ? -12.963 -2.149 29.120 1.00 81.62 245 GLN A O 1
ATOM 1943 N N . ARG A 1 246 ? -15.085 -2.756 29.584 1.00 83.31 246 ARG A N 1
ATOM 1944 C CA . ARG A 1 246 ? -14.749 -4.134 29.967 1.00 83.31 246 ARG A CA 1
ATOM 1945 C C . ARG A 1 246 ? -14.147 -4.899 28.788 1.00 83.31 246 ARG A C 1
ATOM 1947 O O . ARG A 1 246 ? -13.052 -5.431 28.919 1.00 83.31 246 ARG A O 1
ATOM 1954 N N . LEU A 1 247 ? -14.816 -4.866 27.636 1.00 83.38 247 LEU A N 1
ATOM 1955 C CA . LEU A 1 247 ? -14.373 -5.549 26.420 1.00 83.38 247 LEU A CA 1
ATOM 1956 C C . LEU A 1 247 ? -13.028 -5.003 25.928 1.00 83.38 247 LEU A C 1
ATOM 1958 O O . LEU A 1 247 ? -12.102 -5.773 25.693 1.00 83.38 247 LEU A O 1
ATOM 1962 N N . THR A 1 248 ? -12.881 -3.677 25.851 1.00 81.56 248 THR A N 1
ATOM 1963 C CA . THR A 1 248 ? -11.613 -3.046 25.454 1.00 81.56 248 THR A CA 1
ATOM 1964 C C . THR A 1 248 ? -10.473 -3.452 26.393 1.00 81.56 248 THR A C 1
ATOM 1966 O O . THR A 1 248 ? -9.370 -3.741 25.933 1.00 81.56 248 THR A O 1
ATOM 1969 N N . ARG A 1 249 ? -10.719 -3.532 27.710 1.00 81.94 249 ARG A N 1
ATOM 1970 C CA . ARG A 1 249 ? -9.710 -3.979 28.684 1.00 81.94 249 ARG A CA 1
ATOM 1971 C C . ARG A 1 249 ? -9.324 -5.443 28.480 1.00 81.94 249 ARG A C 1
ATOM 1973 O O . ARG A 1 249 ? -8.135 -5.739 28.487 1.00 81.94 249 ARG A O 1
ATOM 1980 N N . GLU A 1 250 ? -10.297 -6.329 28.283 1.00 84.38 250 GLU A N 1
ATOM 1981 C CA . GLU A 1 250 ? -10.047 -7.752 28.027 1.00 84.38 250 GLU A CA 1
ATOM 1982 C C . GLU A 1 250 ? -9.205 -7.962 26.762 1.00 84.38 250 GLU A C 1
ATOM 1984 O O . GLU A 1 250 ? -8.280 -8.775 26.770 1.00 84.38 250 GLU A O 1
ATOM 1989 N N . VAL A 1 251 ? -9.474 -7.198 25.696 1.00 83.69 251 VAL A N 1
ATOM 1990 C CA . VAL A 1 251 ? -8.669 -7.228 24.464 1.00 83.69 251 VAL A CA 1
ATOM 1991 C C . VAL A 1 251 ? -7.216 -6.849 24.757 1.00 83.69 251 VAL A C 1
ATOM 1993 O O . VAL A 1 251 ? -6.310 -7.602 24.402 1.00 83.69 251 VAL A O 1
ATOM 1996 N N . TRP A 1 252 ? -6.979 -5.729 25.449 1.00 82.62 252 TRP A N 1
ATOM 1997 C CA . TRP A 1 252 ? -5.620 -5.292 25.788 1.00 82.62 252 TRP A CA 1
ATOM 1998 C C . TRP A 1 252 ? -4.897 -6.274 26.715 1.00 82.62 252 TRP A C 1
ATOM 2000 O O . TRP A 1 252 ? -3.735 -6.592 26.467 1.00 82.62 252 TRP A O 1
ATOM 2010 N N . GLN A 1 253 ? -5.586 -6.817 27.723 1.00 84.12 253 GLN A N 1
ATOM 2011 C CA . GLN A 1 253 ? -5.025 -7.818 28.635 1.00 84.12 253 GLN A CA 1
ATOM 2012 C C . GLN A 1 253 ? -4.604 -9.088 27.891 1.00 84.12 253 GLN A C 1
ATOM 2014 O O . GLN A 1 253 ? -3.492 -9.571 28.092 1.00 84.12 253 GLN A O 1
ATOM 2019 N N . ARG A 1 254 ? -5.446 -9.597 26.982 1.00 82.94 254 ARG A N 1
ATOM 2020 C CA . ARG A 1 254 ? -5.099 -10.749 26.132 1.00 82.94 254 ARG A CA 1
ATOM 2021 C C . ARG A 1 254 ? -3.944 -10.456 25.179 1.00 82.94 254 ARG A C 1
ATOM 2023 O O . ARG A 1 254 ? -3.188 -11.364 24.858 1.00 82.94 254 ARG A O 1
ATOM 2030 N N . ALA A 1 255 ? -3.792 -9.204 24.753 1.00 75.19 255 ALA A N 1
ATOM 2031 C CA . ALA A 1 255 ? -2.658 -8.754 23.953 1.00 75.19 255 ALA A CA 1
ATOM 2032 C C . ALA A 1 255 ? -1.377 -8.509 24.782 1.00 75.19 255 ALA A C 1
ATOM 2034 O O . ALA A 1 255 ? -0.363 -8.114 24.213 1.00 75.19 255 ALA A O 1
ATOM 2035 N N . GLY A 1 256 ? -1.408 -8.723 26.105 1.00 77.75 256 GLY A N 1
ATOM 2036 C CA . GLY A 1 256 ? -0.257 -8.543 26.995 1.00 77.75 256 GLY A CA 1
ATOM 2037 C C . GLY A 1 256 ? -0.038 -7.106 27.483 1.00 77.75 256 GLY A C 1
ATOM 2038 O O . GLY A 1 256 ? 1.027 -6.804 28.020 1.00 77.75 256 GLY A O 1
ATOM 2039 N N . TRP A 1 257 ? -1.021 -6.212 27.325 1.00 70.00 257 TRP A N 1
ATOM 2040 C CA . TRP A 1 257 ? -0.930 -4.810 27.750 1.00 70.00 257 TRP A CA 1
ATOM 2041 C C . TRP A 1 257 ? -1.920 -4.505 28.879 1.00 70.00 257 TRP A C 1
ATOM 2043 O O . TRP A 1 257 ? -3.131 -4.685 28.749 1.00 70.00 257 TRP A O 1
ATOM 2053 N N . LEU A 1 258 ? -1.413 -3.978 29.995 1.00 58.81 258 LEU A N 1
ATOM 2054 C CA . LEU A 1 258 ? -2.242 -3.517 31.111 1.00 58.81 258 LEU A CA 1
ATOM 2055 C C . LEU A 1 258 ? -2.761 -2.098 30.851 1.00 58.81 258 LEU A C 1
ATOM 2057 O O . LEU A 1 258 ? -2.039 -1.214 30.375 1.00 58.81 258 LEU A O 1
ATOM 2061 N N . CYS A 1 259 ? -4.033 -1.860 31.175 1.00 55.91 259 CYS A N 1
ATOM 2062 C CA . CYS A 1 259 ? -4.639 -0.547 30.999 1.00 55.91 259 CYS A CA 1
ATOM 2063 C C . CYS A 1 259 ? -4.265 0.386 32.165 1.00 55.91 259 CYS A C 1
ATOM 2065 O O . CYS A 1 259 ? -4.272 -0.031 33.318 1.00 55.91 259 CYS A O 1
ATOM 2067 N N . CYS A 1 260 ? -3.987 1.667 31.885 1.00 49.25 260 CYS A N 1
ATOM 2068 C CA . CYS A 1 260 ? -3.333 2.610 32.812 1.00 49.25 260 CYS A CA 1
ATOM 2069 C C . CYS A 1 260 ? -3.968 2.776 34.214 1.00 49.25 260 CYS A C 1
ATOM 2071 O O . CYS A 1 260 ? -3.318 3.332 35.092 1.00 49.25 260 CYS A O 1
ATOM 2073 N N . LYS A 1 261 ? -5.221 2.353 34.446 1.00 44.62 261 LYS A N 1
ATOM 2074 C CA . LYS A 1 261 ? -5.860 2.431 35.777 1.00 44.62 261 LYS A CA 1
ATOM 2075 C C . LYS A 1 261 ? -5.410 1.322 36.736 1.00 44.62 261 LYS A C 1
ATOM 2077 O O . LYS A 1 261 ? -5.434 1.549 37.938 1.00 44.62 261 LYS A O 1
ATOM 2082 N N . ASP A 1 262 ? -4.931 0.194 36.217 1.00 42.69 262 ASP A N 1
ATOM 2083 C CA . ASP A 1 262 ? -4.441 -0.936 37.022 1.00 42.69 262 ASP A CA 1
ATOM 2084 C C . ASP A 1 262 ? -2.939 -0.767 37.383 1.00 42.69 262 ASP A C 1
ATOM 2086 O O . ASP A 1 262 ? -2.321 -1.636 37.985 1.00 42.69 262 ASP A O 1
ATOM 2090 N N . TRP A 1 263 ? -2.345 0.385 37.033 1.00 41.22 263 TRP A N 1
ATOM 2091 C CA . TRP A 1 263 ? -0.903 0.665 37.099 1.00 41.22 263 TRP A CA 1
ATOM 2092 C C . TRP A 1 263 ? -0.393 1.092 38.484 1.00 41.22 263 TRP A C 1
ATOM 2094 O O . TRP A 1 263 ? 0.802 1.018 38.745 1.00 41.22 263 TRP A O 1
ATOM 2104 N N . ARG A 1 264 ? -1.277 1.503 39.409 1.00 37.59 264 ARG A N 1
ATOM 2105 C CA . ARG A 1 264 ? -0.880 1.913 40.776 1.00 37.59 264 ARG A CA 1
ATOM 2106 C C . ARG A 1 264 ? -0.276 0.778 41.625 1.00 37.59 264 ARG A C 1
ATOM 2108 O O . ARG A 1 264 ? 0.068 1.034 42.772 1.00 37.59 264 ARG A O 1
ATOM 2115 N N . GLN A 1 265 ? -0.162 -0.442 41.095 1.00 40.81 265 GLN A N 1
ATOM 2116 C CA . GLN A 1 265 ? 0.318 -1.623 41.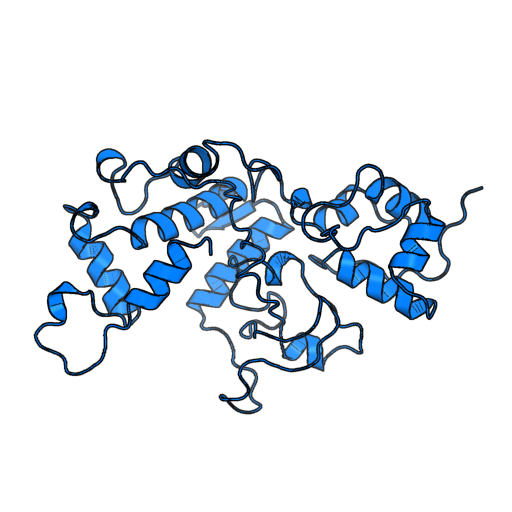821 1.00 40.81 265 GLN A CA 1
ATOM 2117 C C . GLN A 1 265 ? 1.459 -2.394 41.123 1.00 40.81 265 GLN A C 1
ATOM 2119 O O . GLN A 1 265 ? 1.853 -3.435 41.634 1.00 40.81 265 GLN A O 1
ATOM 2124 N N . SER A 1 266 ? 2.011 -1.936 39.988 1.00 37.62 266 SER A N 1
ATOM 2125 C CA . SER A 1 266 ? 3.040 -2.699 39.249 1.00 37.62 266 SER A CA 1
ATOM 2126 C C . SER A 1 266 ? 4.304 -1.881 38.958 1.00 37.62 266 SER A C 1
ATOM 2128 O O . SER A 1 266 ? 4.220 -0.855 38.289 1.00 37.62 266 SER A O 1
ATOM 2130 N N . GLU A 1 267 ? 5.476 -2.380 39.369 1.00 31.81 267 GLU A N 1
ATOM 2131 C CA . GLU A 1 267 ? 6.818 -1.772 39.198 1.00 31.81 267 GLU A CA 1
ATOM 2132 C C . GLU A 1 267 ? 7.323 -1.693 37.737 1.00 31.81 267 GLU A C 1
ATOM 2134 O O . GLU A 1 267 ? 8.443 -1.263 37.472 1.00 31.81 267 GLU A O 1
ATOM 2139 N N . VAL A 1 268 ? 6.506 -2.077 36.754 1.00 40.19 268 VAL A N 1
ATOM 2140 C CA . VAL A 1 268 ? 6.864 -2.091 35.329 1.00 40.19 268 VAL A CA 1
ATOM 2141 C C . VAL A 1 268 ? 6.254 -0.881 34.610 1.00 40.19 268 VAL A C 1
ATOM 2143 O O . VAL A 1 268 ? 5.037 -0.690 34.583 1.00 40.19 268 VAL A O 1
ATOM 2146 N N . GLY A 1 269 ? 7.118 -0.051 34.016 1.00 37.09 269 GLY A N 1
ATOM 2147 C CA . GLY A 1 269 ? 6.789 1.184 33.289 1.00 37.09 269 GLY A CA 1
ATOM 2148 C C . GLY A 1 269 ? 5.585 1.093 32.332 1.00 37.09 269 GLY A C 1
ATOM 2149 O O . GLY A 1 269 ? 5.323 0.054 31.727 1.00 37.09 269 GLY A O 1
ATOM 2150 N N . CYS A 1 270 ? 4.846 2.199 32.169 1.00 40.78 270 CYS A N 1
ATOM 2151 C CA . CYS A 1 270 ? 3.647 2.291 31.325 1.00 40.78 270 CYS A CA 1
ATOM 2152 C C . CYS A 1 270 ? 3.954 2.011 29.841 1.00 40.78 270 CYS A C 1
ATOM 2154 O O . CYS A 1 270 ? 4.335 2.892 29.072 1.00 40.78 270 CYS A O 1
ATOM 2156 N N . ARG A 1 271 ? 3.732 0.766 29.424 1.00 42.97 271 ARG A N 1
ATOM 2157 C CA . ARG A 1 271 ? 3.965 0.277 28.062 1.00 42.97 271 ARG A CA 1
ATOM 2158 C C . ARG A 1 271 ? 2.874 0.679 27.044 1.00 42.97 271 ARG A C 1
ATOM 2160 O O . ARG A 1 271 ? 3.049 0.479 25.853 1.00 42.97 271 ARG A O 1
ATOM 2167 N N . SER A 1 272 ? 1.769 1.305 27.466 1.00 41.38 272 SER A N 1
ATOM 2168 C CA . SER A 1 272 ? 0.649 1.706 26.582 1.00 41.38 272 SER A CA 1
ATOM 2169 C C . SER A 1 272 ? 0.709 3.152 26.056 1.00 41.38 272 SER A C 1
ATOM 2171 O O . SER A 1 272 ? -0.013 3.504 25.119 1.00 41.38 272 SER A O 1
ATOM 2173 N N . ALA A 1 273 ? 1.585 4.000 26.606 1.00 37.31 273 ALA A N 1
ATOM 2174 C CA . ALA A 1 273 ? 1.823 5.356 26.098 1.00 37.31 273 ALA A CA 1
ATOM 2175 C C . ALA A 1 273 ? 2.439 5.408 24.673 1.00 37.31 273 ALA A C 1
ATOM 2177 O O . ALA A 1 273 ? 2.004 6.256 23.889 1.00 37.31 273 ALA A O 1
ATOM 2178 N N . PRO A 1 274 ? 3.368 4.508 24.282 1.00 36.28 274 PRO A N 1
ATOM 2179 C CA . PRO A 1 274 ? 3.948 4.482 22.936 1.00 36.28 274 PRO A CA 1
ATOM 2180 C C . PRO A 1 274 ? 2.926 4.140 21.843 1.00 36.28 274 PRO A C 1
ATOM 2182 O O . PRO A 1 274 ? 2.871 4.823 20.824 1.00 36.28 274 PRO A O 1
ATOM 2185 N N . ILE A 1 275 ? 2.044 3.157 22.074 1.00 42.22 275 ILE A N 1
ATOM 2186 C CA . ILE A 1 275 ? 1.024 2.741 21.092 1.00 42.22 275 ILE A CA 1
ATOM 2187 C C . ILE A 1 275 ? -0.058 3.811 20.931 1.00 42.22 275 ILE A C 1
ATOM 2189 O O . ILE A 1 275 ? -0.469 4.103 19.815 1.00 42.22 275 ILE A O 1
ATOM 2193 N N . ARG A 1 276 ? -0.475 4.486 22.012 1.00 43.19 276 ARG A N 1
ATOM 2194 C CA . ARG A 1 276 ? -1.374 5.648 21.886 1.00 43.19 276 ARG A CA 1
ATOM 2195 C C . ARG A 1 276 ? -0.744 6.788 21.088 1.00 43.19 276 ARG A C 1
ATOM 2197 O O . ARG A 1 276 ? -1.490 7.525 20.459 1.00 43.19 276 ARG A O 1
ATOM 2204 N N . ARG A 1 277 ? 0.585 6.942 21.097 1.00 37.94 277 ARG A N 1
ATOM 2205 C CA . ARG A 1 277 ? 1.306 7.881 20.218 1.00 37.94 277 ARG A CA 1
ATOM 2206 C C . ARG A 1 277 ? 1.335 7.392 18.766 1.00 37.94 277 ARG A C 1
ATOM 2208 O O . ARG A 1 277 ? 1.010 8.180 17.888 1.00 37.94 277 ARG A O 1
ATOM 2215 N N . LEU A 1 278 ? 1.618 6.109 18.526 1.00 39.16 278 LEU A N 1
ATOM 2216 C CA . LEU A 1 278 ? 1.596 5.490 17.189 1.00 39.16 278 LEU A CA 1
ATOM 2217 C C . LEU A 1 278 ? 0.202 5.559 16.534 1.00 39.16 278 LEU A C 1
ATOM 2219 O O . LEU A 1 278 ? 0.076 5.954 15.382 1.00 39.16 278 LEU A O 1
ATOM 2223 N N . LEU A 1 279 ? -0.862 5.291 17.298 1.00 42.28 279 LEU A N 1
ATOM 2224 C CA . LEU A 1 279 ? -2.256 5.375 16.842 1.00 42.28 279 LEU A CA 1
ATOM 2225 C C . LEU A 1 279 ? -2.785 6.818 16.720 1.00 42.28 279 LEU A C 1
ATOM 2227 O O . LEU A 1 279 ? -3.772 7.055 16.023 1.00 42.28 279 LEU A O 1
ATOM 2231 N N . ARG A 1 280 ? -2.180 7.791 17.421 1.00 41.41 280 ARG A N 1
ATOM 2232 C CA . ARG A 1 280 ? -2.548 9.220 17.329 1.00 41.41 280 ARG A CA 1
ATOM 2233 C C . ARG A 1 280 ? -1.834 9.949 16.197 1.00 41.41 280 ARG A C 1
ATOM 2235 O O . ARG A 1 280 ? -2.417 10.884 15.665 1.00 41.41 280 ARG A O 1
ATOM 2242 N N . ASN A 1 281 ? -0.633 9.511 15.824 1.00 36.28 281 ASN A N 1
ATOM 2243 C CA . ASN A 1 281 ? 0.202 10.172 14.819 1.00 36.28 281 ASN A CA 1
ATOM 2244 C C . ASN A 1 281 ? 0.121 9.522 13.423 1.00 36.28 281 ASN A C 1
ATOM 2246 O O . ASN A 1 281 ? 0.976 9.781 12.583 1.00 36.28 281 ASN A O 1
ATOM 2250 N N . GLY A 1 282 ? -0.914 8.716 13.158 1.00 37.44 282 GLY A N 1
ATOM 2251 C CA . GLY A 1 282 ? -1.224 8.256 11.801 1.00 37.44 282 GLY A CA 1
ATOM 2252 C C . GLY A 1 282 ? -0.494 6.994 11.341 1.00 37.44 282 GLY A C 1
ATOM 2253 O O . GLY A 1 282 ? -0.105 6.927 10.181 1.00 37.44 282 GLY A O 1
ATOM 2254 N N . GLY A 1 283 ? -0.333 5.996 12.216 1.00 37.25 283 GLY A N 1
ATOM 2255 C CA . GLY A 1 283 ? -0.310 4.596 11.768 1.00 37.25 283 GLY A CA 1
ATOM 2256 C C . GLY A 1 283 ? -1.717 4.106 11.453 1.00 37.25 283 GLY A C 1
ATOM 2257 O O . GLY A 1 283 ? -2.681 4.571 12.114 1.00 37.25 283 GLY A O 1
#

Secondary structure (DSSP, 8-state):
--PPPS--PPPPTTB-HHHHHHHHHHHHT--HHHHHHHTT----TT--TTT-PPTTHHHHHHHHH---HHHHHTTSSGGGTTTS-S-SS--TTHHHHHHSS--SSS-GGGS-----TT--TT---GGG---EE-HHHHHTSPSSPP-BGGGGSTT-SB-TTT-BBPEEEESSTT---EES--TTTT--PBPPHHHHHHHHHHHHHHHHSEEE-SS-EEEHHHHHHHHHHHHHHHTS-HHHHGGGHHHHHHHHHHTT---GGGGGG-SS--TTHHHHHHHHTT-

Organism: NCBI:txid1033736

InterPro domains:
  IPR009492 TniQ [PF06527] (6-166)